Protein 7EZY (pdb70)

B-factor: mean 34.84, std 8.44, range [20.19, 65.8]

Solvent-accessible surface area: 12349 Å² total; per-residue (Å²): 44,52,31,26,34,0,22,0,5,18,30,9,3,11,3,77,35,54,20,0,0,127,82,13,2,144,54,60,65,53,39,0,97,105,23,6,32,44,181,35,122,15,52,109,92,6,1,78,56,0,114,88,22,14,77,79,6,125,101,52,28,88,95,39,71,107,38,38,138,165,60,73,56,78,10,87,6,20,2,20,100,39,26,86,61,18,60,88,93,61,57,144,133,62,16,23,32,19,24,4,41,1,1,5,1,0,4,6,43,24,76,58,58,4,64,6,33,98,164,55,18,78,110,82,47,49,32,27,32,0,22,0,6,20,32,8,2,12,4,78,32,54,20,0,0,134,81,12,3,143,49,56,66,164,41,0,100,58,20,5,32,43,168,37,121,18,50,107,95,6,0,78,61,0,109,90,24,12,72,99,2,121,98,47,22,84,75,36,71,86,37,31,78,164,59,70,143,62,12,90,4,17,2,18,101,35,29,86,58,16,60,88,78,65,64,48,125,61,18,20,38,19,23,7,38,1,1,6,2,0,3,3,41,26,87,54,51,4,66,6,23,96,150,68,8,83,92,100

Radius of gyration: 17.77 Å; Cα contacts (8 Å, |Δi|>4): 362; chains: 2; bounding box: 48×45×41 Å

CATH classification: 1.10.3100.10

Foldseek 3Di:
DALCVLVVLCVLLVHDLQRCCVPQNVHGSVVSVCSNVVVDPDDVSSVVVSVVLVVVLVVVLVVLVVVLVVPVAAFEAALAPDLVLVCVVVVDSDPSVNSSSNSSRVVCVVVPRHHYDNPDGDDD/DALCVLVVLCVLLVHDLQRCCVPQNVHHSVVNVCSNVVVDPDDPSSVVVSVVLVVVLVVVLVVLVVVLVVVVAAFEAAQAPDLVLVCVPPVDSDPSVNSSSNSSVVVCVVVVRHHYDNDDTDDD

Nearest PDB structures (foldseek):
  7ezy-assembly1_B  TM=1.005E+00  e=8.060E-20  Oceanimonas smirnovii
  7vjo-assembly1_B  TM=9.471E-01  e=8.352E-11  Pectobacterium phage ZF40
  1s4k-assembly1_B  TM=9.245E-01  e=2.914E-07  Salmonella enterica subsp. enterica serovar Typhimurium str. LT2
  2ox6-assembly2_C  TM=8.260E-01  e=8.117E-04  Shewanella oneidensis MR-1
  5jub-assembly1_B  TM=7.743E-01  e=3.751E+00  Streptococcus thermophilus LMD-9

InterPro domains:
  IPR010982 Lambda repressor-like, DNA-binding domain superfamily [SSF47413] (1-111)
  IPR015060 Aca2/YdiL-like [PF08965] (1-112)
  IPR027910 YdiL domain superfamily [G3DSA:1.10.3100.10] (1-117)

Secondary structure (DSSP, 8-state):
--HHHHHHHHHHTT--HHHHHHHTSSS-HHHHHHHHHTSSPPPHHHHHHHHHHHHHHHHHHHHHHHHHHHHSSPEEEE--SSHHHHHHHHSS--HHHHHHHHHHHHHHHHTTSEEEESS-PPP-/--HHHHHHHHHHTT--HHHHHHHTSSS-HHHHHHHHHTSSPPPHHHHHHHHHHHHHHHHHHHHHHHHHHHHSSPEEEE--SSHHHHHHHHS---HHHHHHHHHHHHHHHHTTSEEEESSSPPP-

Sequence (248 aa):
MTHYELQALRKLLMLEVSEAAREIGDVSPRSWQYWESGRSPVPDDVANQIRNLTDMRYQLLELRTEQIEKAGKPIQLNFYRTLDDYEAVTGKRDVVSWRLTQAVAATLFAEGDVTLVEQGGLTLMTHYELQALRKLLMLEVSEAAREIGDVSPRSWQYWESGRSPVPDDVANQIRNLTDMRYQLLELRTEQIEKAGKPIQLNFYRTLDDYEAVTGKRDVVSWRLTQAVAATLFAEGDVTLVEQGGLTL

Structure (mmCIF, N/CA/C/O backbone):
data_7EZY
#
_entry.id   7EZY
#
_cell.length_a   64.130
_cell.length_b   64.130
_cell.length_c   135.520
_cell.angle_alpha   90.000
_cell.angle_beta   90.000
_cell.angle_gamma   90.000
#
_symmetry.space_group_name_H-M   'P 41 21 2'
#
loop_
_entity.id
_entity.type
_entity.pdbx_description
1 polymer 'anti-CRISPR-associated Aca2'
2 water water
#
loop_
_atom_site.group_PDB
_atom_site.id
_atom_site.type_symbol
_atom_site.label_atom_id
_atom_site.label_alt_id
_atom_site.label_comp_id
_atom_site.label_asym_id
_atom_site.label_entity_id
_atom_site.label_seq_id
_atom_site.pdbx_PDB_ins_code
_atom_site.Cartn_x
_atom_site.Cartn_y
_atom_site.Cartn_z
_atom_site.occupancy
_atom_site.B_iso_or_equiv
_atom_site.auth_seq_id
_atom_site.auth_comp_id
_atom_site.auth_asym_id
_atom_site.auth_atom_id
_atom_site.pdbx_PDB_model_num
ATOM 1 N N . MET A 1 1 ? -10.89788 -1.60758 -4.49398 1.000 31.72753 1 MET A N 1
ATOM 2 C CA . MET A 1 1 ? -11.29864 -0.23168 -4.24668 1.000 34.39885 1 MET A CA 1
ATOM 3 C C . MET A 1 1 ? -12.45570 0.07943 -5.20144 1.000 32.09625 1 MET A C 1
ATOM 4 O O . MET A 1 1 ? -12.40395 -0.31442 -6.36820 1.000 31.60615 1 MET A O 1
ATOM 9 N N . THR A 1 2 ? -13.49344 0.74919 -4.69067 1.000 33.55440 2 THR A N 1
ATOM 10 C CA . THR A 1 2 ? -14.68780 1.04426 -5.47504 1.000 32.66799 2 THR A CA 1
ATOM 11 C C . THR A 1 2 ? -14.46151 2.24393 -6.39240 1.000 32.55312 2 THR A C 1
ATOM 12 O O . THR A 1 2 ? -13.46730 2.96377 -6.29129 1.000 30.89821 2 THR A O 1
ATOM 16 N N . HIS A 1 3 ? -15.43231 2.46895 -7.28583 1.000 29.19292 3 HIS A N 1
ATOM 17 C CA . HIS A 1 3 ? -15.30983 3.56787 -8.23586 1.000 29.36154 3 HIS A CA 1
ATOM 18 C C . HIS A 1 3 ? -15.33318 4.93317 -7.54211 1.000 23.59162 3 HIS A C 1
ATOM 19 O O . HIS A 1 3 ? -14.56155 5.82784 -7.90913 1.000 26.76093 3 HIS A O 1
ATOM 26 N N . TYR A 1 4 ? -16.16248 5.10342 -6.51338 1.000 24.37673 4 TYR A N 1
ATOM 27 C CA . TYR A 1 4 ? -16.23175 6.39333 -5.83364 1.000 26.24552 4 TYR A CA 1
ATOM 28 C C . TYR A 1 4 ? -15.07943 6.58969 -4.84002 1.000 27.60708 4 TYR A C 1
ATOM 29 O O . TYR A 1 4 ? -14.64607 7.72796 -4.63793 1.000 24.93937 4 TYR A O 1
ATOM 38 N N . GLU A 1 5 ? -14.54881 5.51627 -4.24349 1.000 25.78916 5 GLU A N 1
ATOM 39 C CA . GLU A 1 5 ? -13.29199 5.62785 -3.48109 1.000 30.59937 5 GLU A CA 1
ATOM 40 C C . GLU A 1 5 ? -12.14912 6.10892 -4.37418 1.000 28.14528 5 GLU A C 1
ATOM 41 O O . GLU A 1 5 ? -11.38131 7.03062 -4.01358 1.000 26.50036 5 GLU A O 1
ATOM 47 N N . LEU A 1 6 ? -12.01170 5.47453 -5.54351 1.000 26.90352 6 LEU A N 1
ATOM 48 C CA . LEU A 1 6 ? -10.99439 5.89310 -6.49862 1.000 26.93250 6 LEU A CA 1
ATOM 49 C C . LEU A 1 6 ? -11.17716 7.35800 -6.88465 1.000 26.77588 6 LEU A C 1
ATOM 50 O O . LEU A 1 6 ? -10.22162 8.13420 -6.83433 1.000 25.98725 6 LEU A O 1
ATOM 55 N N . GLN A 1 7 ? -12.40201 7.75602 -7.26677 1.000 24.25473 7 GLN A N 1
ATOM 56 C CA . GLN A 1 7 ? -12.62984 9.14729 -7.67770 1.000 23.16723 7 GLN A CA 1
ATOM 57 C C . GLN A 1 7 ? -12.36993 10.12951 -6.54648 1.000 24.33522 7 GLN A C 1
ATOM 58 O O . GLN A 1 7 ? -11.77665 11.19508 -6.76814 1.000 23.37689 7 GLN A O 1
ATOM 64 N N . ALA A 1 8 ? -12.85146 9.82161 -5.33846 1.000 21.42740 8 ALA A N 1
ATOM 65 C CA . ALA A 1 8 ? -12.67176 10.73749 -4.22677 1.000 24.30935 8 ALA A CA 1
ATOM 66 C C . ALA A 1 8 ? -11.19179 11.00658 -3.99609 1.000 23.31060 8 ALA A C 1
ATOM 67 O O . ALA A 1 8 ? -10.77392 12.16944 -3.85811 1.000 23.09464 8 ALA A O 1
ATOM 69 N N . LEU A 1 9 ? -10.37089 9.95052 -4.00724 1.000 22.76915 9 LEU A N 1
ATOM 70 C CA . LEU A 1 9 ? -8.93314 10.16500 -3.78511 1.000 22.27584 9 LEU A CA 1
ATOM 71 C C . LEU A 1 9 ? -8.27170 10.86791 -4.97462 1.000 24.91907 9 LEU A C 1
ATOM 72 O O . LEU A 1 9 ? -7.41342 11.74995 -4.78986 1.000 24.12300 9 LEU A O 1
ATOM 77 N N . ARG A 1 10 ? -8.63522 10.47313 -6.19856 1.000 22.83981 10 ARG A N 1
ATOM 78 C CA . ARG A 1 10 ? -8.06745 11.09990 -7.38238 1.000 22.53180 10 ARG A CA 1
ATOM 79 C C . ARG A 1 10 ? -8.35204 12.59635 -7.38052 1.000 24.57976 10 ARG A C 1
ATOM 80 O O . ARG A 1 10 ? -7.46752 13.39179 -7.68912 1.000 21.57916 10 ARG A O 1
ATOM 88 N N . LYS A 1 11 ? -9.58678 12.99911 -7.03487 1.000 21.88047 11 LYS A N 1
ATOM 89 C CA . LYS A 1 11 ? -9.91595 14.42273 -6.97798 1.000 24.91170 11 LYS A CA 1
ATOM 90 C C . LYS A 1 11 ? -9.17443 15.10867 -5.83353 1.000 26.05276 11 LYS A C 1
ATOM 91 O O . LYS A 1 11 ? -8.70327 16.24314 -5.99316 1.000 20.97189 11 LYS A O 1
ATOM 97 N N . LEU A 1 12 ? -9.07764 14.44079 -4.66966 1.000 24.12813 12 LEU A N 1
ATOM 98 C CA . LEU A 1 12 ? -8.39743 15.03037 -3.51223 1.000 26.16833 12 LEU A CA 1
ATOM 99 C C . LEU A 1 12 ? -6.93822 15.33763 -3.81167 1.000 25.61071 12 LEU A C 1
ATOM 100 O O . LEU A 1 12 ? -6.42192 16.41330 -3.46198 1.000 26.12093 12 LEU A O 1
ATOM 105 N N . LEU A 1 13 ? -6.23203 14.36119 -4.36520 1.000 25.81324 13 LEU A N 1
ATOM 106 C CA . LEU A 1 13 ? -4.96622 14.63955 -5.00894 1.000 27.31153 13 LEU A CA 1
ATOM 107 C C . LEU A 1 13 ? -5.37626 15.51196 -6.17463 1.000 33.25624 13 LEU A C 1
ATOM 108 O O . LEU A 1 13 ? -6.45285 15.33089 -6.72092 1.000 43.41853 13 LEU A O 1
ATOM 113 N N . MET A 1 14 ? -4.64096 16.51216 -6.55946 1.000 32.65705 14 MET A N 1
ATOM 114 C CA . MET A 1 14 ? -5.42608 17.34424 -7.48998 1.000 27.55236 14 MET A CA 1
ATOM 115 C C . MET A 1 14 ? -5.15215 16.94041 -8.94342 1.000 25.02019 14 MET A C 1
ATOM 116 O O . MET A 1 14 ? -4.75128 17.71330 -9.82279 1.000 23.42578 14 MET A O 1
ATOM 121 N N . LEU A 1 15 ? -5.43271 15.67280 -9.19613 1.000 22.73395 15 LEU A N 1
ATOM 122 C CA . LEU A 1 15 ? -5.17380 15.07839 -10.49308 1.000 25.84794 15 LEU A CA 1
ATOM 123 C C . LEU A 1 15 ? -6.33814 15.31083 -11.45600 1.000 24.51528 15 LEU A C 1
ATOM 124 O O . LEU A 1 15 ? -7.50608 15.08997 -11.10817 1.000 23.81592 15 LEU A O 1
ATOM 129 N N . GLU A 1 16 ? -6.00904 15.68582 -12.68332 1.000 24.24861 16 GLU A N 1
ATOM 130 C CA . GLU A 1 16 ? -6.99976 15.61832 -13.74252 1.000 26.19707 16 GLU A CA 1
ATOM 131 C C . GLU A 1 16 ? -7.18395 14.15806 -14.18611 1.000 27.66730 16 GLU A C 1
ATOM 132 O O . GLU A 1 16 ? -6.30285 13.31661 -14.01397 1.000 24.98405 16 GLU A O 1
ATOM 138 N N . VAL A 1 17 ? -8.35410 13.85703 -14.75272 1.000 23.82670 17 VAL A N 1
ATOM 139 C CA . VAL A 1 17 ? -8.59256 12.49720 -15.23871 1.000 29.04698 17 VAL A CA 1
ATOM 140 C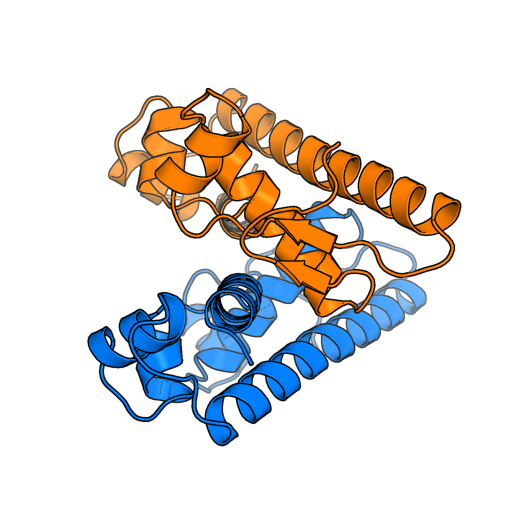 C . VAL A 1 17 ? -7.51701 12.09328 -16.24310 1.000 27.13105 17 VAL A C 1
ATOM 141 O O . VAL A 1 17 ? -6.99501 10.97750 -16.18822 1.000 27.13647 17 VAL A O 1
ATOM 145 N N . SER A 1 18 ? -7.14663 12.99608 -17.15764 1.000 27.03435 18 SER A N 1
ATOM 146 C CA . SER A 1 18 ? -6.14711 12.64729 -18.17554 1.000 27.93348 18 SER A CA 1
ATOM 147 C C . SER A 1 18 ? -4.77562 12.38511 -17.55176 1.000 31.15861 18 SER A C 1
ATOM 148 O O . SER A 1 18 ? -4.04268 11.48007 -17.97760 1.000 31.88275 18 SER A O 1
ATOM 151 N N . GLU A 1 19 ? -4.43087 13.14172 -16.51901 1.000 29.12985 19 GLU A N 1
ATOM 152 C CA . GLU A 1 19 ? -3.15113 12.94630 -15.84640 1.000 28.35391 19 GLU A CA 1
ATOM 153 C C . GLU A 1 19 ? -3.12662 11.62798 -15.09601 1.000 27.61294 19 GLU A C 1
ATOM 154 O O . GLU A 1 19 ? -2.14866 10.88736 -15.17924 1.000 27.78132 19 GLU A O 1
ATOM 160 N N . ALA A 1 20 ? -4.17887 11.32831 -14.33016 1.000 23.89637 20 ALA A N 1
ATOM 161 C CA . ALA A 1 20 ? -4.23308 10.03664 -13.64288 1.000 27.47749 20 ALA A CA 1
ATOM 162 C C . ALA A 1 20 ? -4.23855 8.87910 -14.63936 1.000 30.74872 20 ALA A C 1
ATOM 163 O O . ALA A 1 20 ? -3.56484 7.86164 -14.43168 1.000 32.53885 20 ALA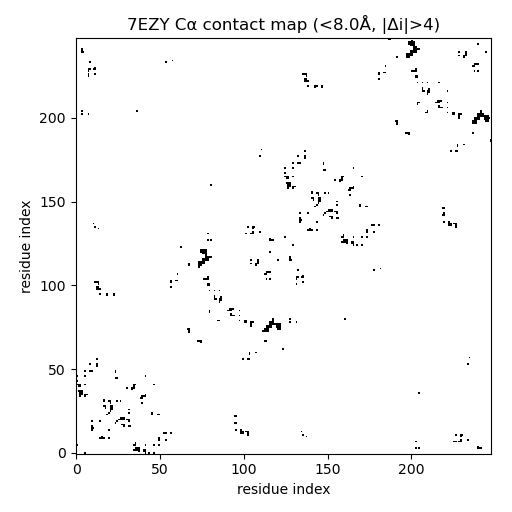 A O 1
ATOM 165 N N . ALA A 1 21 ? -5.01515 9.01410 -15.72012 1.000 27.50649 21 ALA A N 1
ATOM 166 C CA . ALA A 1 21 ? -5.09978 7.96176 -16.72647 1.000 31.36491 21 ALA A CA 1
ATOM 167 C C . ALA A 1 21 ? -3.73439 7.67468 -17.32251 1.000 33.73557 21 ALA A C 1
ATOM 168 O O . ALA A 1 21 ? -3.38053 6.51419 -17.56177 1.000 35.54403 21 ALA A O 1
ATOM 170 N N . ARG A 1 22 ? -2.95381 8.71366 -17.57681 1.000 32.82255 22 ARG A N 1
ATOM 171 C CA . ARG A 1 22 ? -1.66258 8.45329 -18.19505 1.000 34.54536 22 ARG A CA 1
ATOM 172 C C . ARG A 1 22 ? -0.59005 8.05315 -17.18778 1.000 37.75703 22 ARG A C 1
ATOM 173 O O . ARG A 1 22 ? 0.15549 7.09298 -17.42933 1.000 38.00222 22 ARG A O 1
ATOM 181 N N . GLU A 1 23 ? -0.48978 8.74764 -16.05190 1.000 31.81909 23 GLU A N 1
ATOM 182 C CA . GLU A 1 23 ? 0.65156 8.52479 -15.16649 1.000 33.78861 23 GLU A CA 1
ATOM 183 C C . GLU A 1 23 ? 0.44335 7.37487 -14.19746 1.000 35.74891 23 GLU A C 1
ATOM 184 O O . GLU A 1 23 ? 1.42295 6.77461 -13.73715 1.000 34.76986 23 GLU A O 1
ATOM 190 N N . ILE A 1 24 ? -0.79308 7.07808 -13.83135 1.000 32.32825 24 ILE A N 1
ATOM 191 C CA . ILE A 1 24 ? -1.03788 6.04893 -12.82962 1.000 35.24742 24 ILE A CA 1
ATOM 192 C C . ILE A 1 24 ? -1.54137 4.79879 -13.52647 1.000 34.70038 24 ILE A C 1
ATOM 193 O O . ILE A 1 24 ? -0.95749 3.72204 -13.38883 1.000 35.90741 24 ILE A O 1
ATOM 198 N N . GLY A 1 25 ? -2.64404 4.92503 -14.25716 1.000 35.80272 25 GLY A N 1
ATOM 199 C CA . GLY A 1 25 ? -3.05867 3.84900 -15.12231 1.000 37.22255 25 GLY A CA 1
ATOM 200 C C . GLY A 1 25 ? -2.26015 3.90170 -16.39707 1.000 40.79961 25 GLY A C 1
ATOM 201 O O . GLY A 1 25 ? -1.63725 4.90144 -16.74691 1.000 42.72741 25 GLY A O 1
ATOM 202 N N . ASP A 1 26 ? -2.20156 2.82198 -17.12939 1.000 42.15444 26 ASP A N 1
ATOM 203 C CA . ASP A 1 26 ? -1.45374 3.10907 -18.34314 1.000 44.07202 26 ASP A CA 1
ATOM 204 C C . ASP A 1 26 ? -2.46794 3.12164 -19.47896 1.000 41.88914 26 ASP A C 1
ATOM 205 O O . ASP A 1 26 ? -2.31847 2.38702 -20.45884 1.000 43.94110 26 ASP A O 1
ATOM 210 N N . VAL A 1 27 ? -3.52675 3.93787 -19.33913 1.000 38.25246 27 VAL A N 1
ATOM 211 C CA . VAL A 1 27 ? -4.73938 3.78428 -20.13787 1.000 37.72574 27 VAL A CA 1
ATOM 212 C C . VAL A 1 27 ? -5.26282 5.13403 -20.60857 1.000 37.30704 27 VAL A C 1
ATOM 213 O O . VAL A 1 27 ? -4.81635 6.20061 -20.17376 1.000 36.47781 27 VAL A O 1
ATOM 217 N N . SER A 1 28 ? -6.25607 5.06389 -21.49728 1.000 33.03892 28 SER A N 1
ATOM 218 C CA . SER A 1 28 ? -6.88164 6.25325 -22.02239 1.000 35.82265 28 SER A CA 1
ATOM 219 C C . SER A 1 28 ? -7.74740 6.91100 -20.94730 1.000 30.83570 28 SER A C 1
ATOM 220 O O . SER A 1 28 ? -8.09941 6.28228 -19.94779 1.000 34.62408 28 SER A O 1
ATOM 223 N N . PRO A 1 29 ? -8.06006 8.19145 -21.11070 1.000 30.38294 29 PRO A N 1
ATOM 224 C CA . PRO A 1 29 ? -9.04502 8.81744 -20.21482 1.000 32.55728 29 PRO A CA 1
ATOM 225 C C . PRO A 1 29 ? -10.36162 8.05248 -20.13727 1.000 33.34587 29 PRO A C 1
ATOM 226 O O . PRO A 1 29 ? -10.92522 7.93506 -19.04823 1.000 28.36166 29 PRO A O 1
ATOM 230 N N . ARG A 1 30 ? -10.84621 7.48979 -21.25375 1.000 33.33310 30 ARG A N 1
ATOM 231 C CA . ARG A 1 30 ? -12.13666 6.80384 -21.22564 1.000 33.17640 30 ARG A CA 1
ATOM 232 C C . ARG A 1 30 ? -12.10589 5.62003 -20.27108 1.000 31.08540 30 ARG A C 1
ATOM 233 O O . ARG A 1 30 ? -13.08113 5.36426 -19.54914 1.000 32.09381 30 ARG A O 1
ATOM 235 N N . SER A 1 31 ? -10.98013 4.89954 -20.22529 1.000 30.69666 31 SER A N 1
ATOM 236 C CA . SER A 1 31 ? -10.86990 3.77850 -19.29774 1.000 30.31333 31 SER A CA 1
ATOM 237 C C . SER A 1 31 ? -10.85414 4.25632 -17.85034 1.000 30.12463 31 SER A C 1
ATOM 238 O O . SER A 1 31 ? -11.50184 3.65507 -16.98391 1.000 30.92426 31 SER A O 1
ATOM 241 N N . TRP A 1 32 ? -10.12119 5.33148 -17.56388 1.000 28.69933 32 TRP A N 1
ATOM 242 C CA . TRP A 1 32 ? -10.10773 5.84803 -16.19725 1.000 28.05594 32 TRP A CA 1
ATOM 243 C C . TRP A 1 32 ? -11.49593 6.32336 -15.77825 1.000 26.70760 32 TRP A C 1
ATOM 244 O O . TRP A 1 32 ? -11.92452 6.10780 -14.62944 1.000 28.35500 32 TRP A O 1
ATOM 255 N N . GLN A 1 33 ? -12.22182 6.94748 -16.71518 1.000 26.77103 33 GLN A N 1
ATOM 256 C CA . GLN A 1 33 ? -13.61221 7.32467 -16.47545 1.000 26.66231 33 GLN A CA 1
ATOM 257 C C . GLN A 1 33 ? -14.46172 6.10691 -16.13404 1.000 27.69245 33 GLN A C 1
ATOM 258 O O . GLN A 1 33 ? -15.33069 6.16680 -15.25099 1.000 28.53728 33 GLN A O 1
ATOM 264 N N . TYR A 1 34 ? -14.24093 4.99093 -16.83370 1.000 28.35971 34 TYR A N 1
ATOM 265 C CA . TYR A 1 34 ? -15.00742 3.78781 -16.50818 1.000 29.51422 34 TYR A CA 1
ATOM 266 C C . TYR A 1 34 ? -14.67635 3.29363 -15.10674 1.000 30.16809 34 TYR A C 1
ATOM 267 O O . TYR A 1 34 ? -15.57102 2.86706 -14.36688 1.000 28.31861 34 TYR A O 1
ATOM 276 N N . TRP A 1 35 ? -13.38682 3.30806 -14.74047 1.000 28.92075 35 TRP A N 1
ATOM 277 C CA . TRP A 1 35 ? -13.00796 2.95360 -13.36754 1.000 29.04147 35 TRP A CA 1
ATOM 278 C C . TRP A 1 35 ? -13.68538 3.87048 -12.35056 1.000 28.47555 35 TRP A C 1
ATOM 279 O O . TRP A 1 35 ? -14.05246 3.42288 -11.25526 1.000 27.98856 35 TRP A O 1
ATOM 290 N N . GLU A 1 36 ? -13.86707 5.15865 -12.69219 1.000 26.04656 36 GLU A N 1
ATOM 291 C CA . GLU A 1 36 ? -14.46431 6.10347 -11.74376 1.000 25.95672 36 GLU A CA 1
ATOM 292 C C . GLU A 1 36 ? -15.99423 6.06400 -11.72898 1.000 28.42156 36 GLU A C 1
ATOM 293 O O . GLU A 1 36 ? -16.60731 6.56903 -10.78139 1.000 26.72460 36 GLU A O 1
ATOM 299 N N . SER A 1 37 ? -16.62741 5.47396 -12.74122 1.000 28.26906 37 SER A N 1
ATOM 300 C CA . SER A 1 37 ? -18.08079 5.36575 -12.73952 1.000 29.13651 37 SER A CA 1
ATOM 301 C C . SER A 1 37 ? -18.58572 3.97226 -12.37550 1.000 31.29685 37 SER A C 1
ATOM 302 O O . SER A 1 37 ? -19.79166 3.80676 -12.16921 1.000 31.12411 37 SER A O 1
ATOM 305 N N . GLY A 1 38 ? -17.70991 2.97988 -12.25312 1.000 29.34793 38 GLY A N 1
ATOM 306 C CA . GLY A 1 38 ? -18.15072 1.64151 -11.90069 1.000 31.87993 38 GLY A CA 1
ATOM 307 C C . GLY A 1 38 ? -18.41552 0.73671 -13.08325 1.000 34.25920 38 GLY A C 1
ATOM 308 O O . GLY A 1 38 ? -18.81903 -0.41533 -12.88729 1.000 31.31816 38 GLY A O 1
ATOM 309 N N . ARG A 1 39 ? -18.18264 1.22052 -14.30285 1.000 34.46169 39 ARG A N 1
ATOM 310 C CA . ARG A 1 39 ? -18.42182 0.43309 -15.50879 1.000 38.00656 39 ARG A CA 1
ATOM 311 C C . ARG A 1 39 ? -17.40013 -0.68779 -15.68511 1.000 41.03236 39 ARG A C 1
ATOM 312 O O . ARG A 1 39 ? -17.72487 -1.72509 -16.27917 1.000 40.67787 39 ARG A O 1
ATOM 320 N N . SER A 1 40 ? -16.16934 -0.49467 -15.21150 1.000 38.91189 40 SER A N 1
ATOM 321 C CA . SER A 1 40 ? -15.14047 -1.52240 -15.13176 1.000 36.56938 40 SER A CA 1
ATOM 322 C C . SER A 1 40 ? -14.51325 -1.50578 -13.74707 1.000 38.01995 40 SER A C 1
ATOM 323 O O . SER A 1 40 ? -14.34298 -0.43258 -13.15563 1.000 36.44663 40 SER A O 1
ATOM 326 N N . PRO A 1 41 ? -14.13179 -2.67366 -13.22429 1.000 37.81943 41 PRO A N 1
ATOM 327 C CA . PRO A 1 41 ? -13.49284 -2.71267 -11.90325 1.000 35.99702 41 PRO A CA 1
ATOM 328 C C . PRO A 1 41 ? -12.15382 -1.98490 -11.89961 1.000 36.66117 41 PRO A C 1
ATOM 329 O O . PRO A 1 41 ? -11.42214 -1.96367 -12.89544 1.000 35.94306 41 PRO A O 1
ATOM 333 N N . VAL A 1 42 ? -11.83791 -1.39314 -10.75406 1.000 33.00503 42 VAL A N 1
ATOM 334 C CA . VAL A 1 42 ? -10.56659 -0.70325 -10.53176 1.000 32.70188 42 VAL A CA 1
ATOM 335 C C . VAL A 1 42 ? -9.45872 -1.73543 -10.35724 1.000 35.83158 42 VAL A C 1
ATOM 336 O O . VAL A 1 42 ? -9.50226 -2.51370 -9.39578 1.000 37.82984 42 VAL A O 1
ATOM 340 N N . PRO A 1 43 ? -8.45109 -1.76925 -11.22210 1.000 34.78223 43 PRO A N 1
ATOM 341 C CA . PRO A 1 43 ? -7.35418 -2.73542 -11.03553 1.000 37.58145 43 PRO A CA 1
ATOM 342 C C . PRO A 1 43 ? -6.62121 -2.49477 -9.72456 1.000 40.02891 43 PRO A C 1
ATOM 343 O O . PRO A 1 43 ? -6.42174 -1.35207 -9.30456 1.000 34.38944 43 PRO A O 1
ATOM 347 N N . ASP A 1 44 ? -6.18081 -3.58973 -9.09508 1.000 41.10500 44 ASP A N 1
ATOM 348 C CA . ASP A 1 44 ? -5.57882 -3.48945 -7.76634 1.000 43.77719 44 ASP A CA 1
ATOM 349 C C . ASP A 1 44 ? -4.25856 -2.72618 -7.77336 1.000 38.82904 44 ASP A C 1
ATOM 350 O O . ASP A 1 44 ? -3.92960 -2.07546 -6.77822 1.000 37.05371 44 ASP A O 1
ATOM 355 N N . ASP A 1 45 ? -3.48720 -2.79812 -8.86481 1.000 41.95081 45 ASP A N 1
ATOM 356 C CA . ASP A 1 45 ? -2.26096 -2.00399 -8.95849 1.000 38.82102 45 ASP A CA 1
ATOM 357 C C . ASP A 1 45 ? -2.57997 -0.51534 -8.91606 1.000 39.82254 45 ASP A C 1
ATOM 358 O O . ASP A 1 45 ? -1.85932 0.26888 -8.28222 1.000 36.95124 45 ASP A O 1
ATOM 363 N N . VAL A 1 46 ? -3.65292 -0.10711 -9.60358 1.000 34.15664 46 VAL A N 1
ATOM 364 C CA . VAL A 1 46 ? -4.05997 1.29469 -9.59386 1.000 33.74509 46 VAL A CA 1
ATOM 365 C C . VAL A 1 46 ? -4.50389 1.69702 -8.19613 1.000 33.00848 46 VAL A C 1
ATOM 366 O O . VAL A 1 46 ? -4.11807 2.75663 -7.68840 1.000 33.76230 46 VAL A O 1
ATOM 370 N N . ALA A 1 47 ? -5.33892 0.86690 -7.56250 1.000 31.73581 47 ALA A N 1
ATOM 371 C CA . ALA A 1 47 ? -5.76097 1.14856 -6.19037 1.000 32.33426 47 ALA A CA 1
ATOM 372 C C . ALA A 1 47 ? -4.55592 1.31100 -5.26989 1.000 35.60538 47 ALA A C 1
ATOM 373 O O . ALA A 1 47 ? -4.51529 2.22798 -4.43618 1.000 37.72812 47 ALA A O 1
ATOM 375 N N . ASN A 1 48 ? -3.54403 0.45981 -5.43803 1.000 36.33990 48 ASN A N 1
ATOM 376 C CA . ASN A 1 48 ? -2.33762 0.57350 -4.61753 1.000 39.34398 48 ASN A CA 1
ATOM 377 C C . ASN A 1 48 ? -1.59699 1.87668 -4.87329 1.000 35.16573 48 ASN A C 1
ATOM 378 O O . ASN A 1 48 ? -1.16298 2.53705 -3.92310 1.000 33.36725 48 ASN A O 1
ATOM 383 N N . GLN A 1 49 ? -1.41658 2.25114 -6.14776 1.000 35.98808 49 GLN A N 1
ATOM 384 C CA . GLN A 1 49 ? -0.72937 3.50863 -6.43070 1.000 33.37356 49 GLN A CA 1
ATOM 385 C C . GLN A 1 49 ? -1.48943 4.69696 -5.85156 1.000 31.32203 49 GLN A C 1
ATOM 386 O O . GLN A 1 49 ? -0.88402 5.63077 -5.31563 1.000 29.26294 49 GLN A O 1
ATOM 392 N N . ILE A 1 50 ? -2.82037 4.67036 -5.94011 1.000 31.65592 50 ILE A N 1
ATOM 393 C CA . ILE A 1 50 ? -3.63186 5.77293 -5.42349 1.000 29.39733 50 ILE A CA 1
ATOM 394 C C . ILE A 1 50 ? -3.49016 5.87099 -3.90312 1.000 32.83301 50 ILE A C 1
ATOM 395 O O . ILE A 1 50 ? -3.35071 6.96885 -3.34191 1.000 29.64868 50 ILE A O 1
ATOM 400 N N . ARG A 1 51 ? -3.52116 4.72847 -3.20891 1.000 31.43501 51 ARG A N 1
ATOM 401 C CA . ARG A 1 51 ? -3.33381 4.75791 -1.75897 1.000 33.44856 51 ARG A CA 1
ATOM 402 C C . ARG A 1 51 ? -1.93406 5.23474 -1.38448 1.000 32.53336 51 ARG A C 1
ATOM 403 O O . ARG A 1 51 ? -1.76979 5.97794 -0.41268 1.000 32.37308 51 ARG A O 1
ATOM 411 N N . ASN A 1 52 ? -0.91422 4.84907 -2.15357 1.000 37.37871 52 ASN A N 1
ATOM 412 C CA . ASN A 1 52 ? 0.43042 5.33405 -1.84402 1.000 35.93705 52 ASN A CA 1
ATOM 413 C C . ASN A 1 52 ? 0.54488 6.83864 -2.06085 1.000 36.43503 52 ASN A C 1
ATOM 414 O O . ASN A 1 52 ? 1.17105 7.53213 -1.25614 1.000 34.59938 52 ASN A O 1
ATOM 419 N N . LEU A 1 53 ? -0.08710 7.37123 -3.11472 1.000 33.26687 53 LEU A N 1
ATOM 420 C CA . LEU A 1 53 ? -0.10217 8.82129 -3.29397 1.000 32.25816 53 LEU A CA 1
ATOM 421 C C . LEU A 1 53 ? -0.84058 9.51734 -2.16425 1.000 28.18862 53 LEU A C 1
ATOM 422 O O . LEU A 1 53 ? -0.43005 10.59714 -1.71645 1.000 29.34101 53 LEU A O 1
ATOM 427 N N . THR A 1 54 ? -1.94416 8.91972 -1.69784 1.000 29.29812 54 THR A N 1
ATOM 428 C CA . THR A 1 54 ? -2.69342 9.47856 -0.57119 1.000 29.62328 54 THR A CA 1
ATOM 429 C C . THR A 1 54 ? -1.83426 9.50987 0.68571 1.000 32.15765 54 THR A C 1
ATOM 430 O O . THR A 1 54 ? -1.85533 10.49091 1.45156 1.000 32.55461 54 THR A O 1
ATOM 434 N N . ASP A 1 55 ? -1.07628 8.42917 0.91147 1.000 32.96741 55 ASP A N 1
ATOM 435 C CA . ASP A 1 55 ? -0.10958 8.38969 2.01079 1.000 34.40962 55 ASP A CA 1
ATOM 436 C C . ASP A 1 55 ? 0.94081 9.47867 1.86003 1.000 32.96141 55 ASP A C 1
ATOM 437 O O . ASP A 1 55 ? 1.37559 10.06193 2.86135 1.000 32.37875 55 ASP A O 1
ATOM 442 N N . MET A 1 56 ? 1.42444 9.71805 0.62957 1.000 31.18966 56 MET A N 1
ATOM 443 C CA . MET A 1 56 ? 2.42338 10.77332 0.48891 1.000 30.57893 56 MET A CA 1
ATOM 444 C C . MET A 1 56 ? 1.81662 12.13940 0.77464 1.000 32.05794 56 MET A C 1
ATOM 445 O O . MET A 1 56 ? 2.47452 13.00560 1.36210 1.000 31.22384 56 MET A O 1
ATOM 450 N N . ARG A 1 57 ? 0.56738 12.36028 0.37595 1.000 31.13792 57 ARG A N 1
ATOM 451 C CA . ARG A 1 57 ? -0.07208 13.62451 0.73979 1.000 29.12234 57 ARG A CA 1
ATOM 452 C C . ARG A 1 57 ? -0.05920 13.78728 2.25686 1.000 33.36358 57 ARG A C 1
ATOM 453 O O . ARG A 1 57 ? 0.27567 14.85987 2.78733 1.000 27.70455 57 ARG A O 1
ATOM 461 N N . TYR A 1 58 ? -0.40654 12.70609 2.96633 1.000 34.01531 58 TYR A N 1
ATOM 462 C CA . TYR A 1 58 ? -0.41592 12.74766 4.42329 1.000 34.46298 58 TYR A CA 1
ATOM 463 C C . TYR A 1 58 ? 0.98001 13.04315 4.97940 1.000 33.22666 58 TYR A C 1
ATOM 464 O O . TYR A 1 58 ? 1.14340 13.89244 5.87119 1.000 35.84375 58 TYR A O 1
ATOM 473 N N . GLN A 1 59 ? 2.00546 12.37698 4.43634 1.000 34.37505 59 GLN A N 1
ATOM 474 C CA . GLN A 1 59 ? 3.36952 12.56694 4.94330 1.000 35.40266 59 GLN A CA 1
ATOM 475 C C . GLN A 1 59 ? 3.86068 13.98395 4.70850 1.000 35.05482 59 GLN A C 1
ATOM 476 O O . GLN A 1 59 ? 4.50982 14.57670 5.58176 1.000 32.68595 59 GLN A O 1
ATOM 482 N N . LEU A 1 60 ? 3.59015 14.53023 3.51654 1.000 32.37990 60 LEU A N 1
ATOM 483 C CA . LEU A 1 60 ? 3.97038 15.90705 3.21545 1.000 31.88987 60 LEU A CA 1
ATOM 484 C C . LEU A 1 60 ? 3.25063 16.87137 4.13329 1.000 32.45086 60 LEU A C 1
ATOM 485 O O . LEU A 1 60 ? 3.82884 17.86992 4.57714 1.000 37.20412 60 LEU A O 1
ATOM 490 N N . LEU A 1 61 ? 1.96883 16.60792 4.41038 1.000 34.06761 61 LEU A N 1
ATOM 491 C CA . LEU A 1 61 ? 1.25983 17.44563 5.36616 1.000 30.52119 61 LEU A CA 1
ATOM 492 C C . LEU A 1 61 ? 1.95767 17.41715 6.72455 1.000 32.36208 61 LEU A C 1
ATOM 493 O O . LEU A 1 61 ? 2.14254 18.46328 7.35407 1.000 33.09725 61 LEU A O 1
ATOM 498 N N . GLU A 1 62 ? 2.38555 16.23443 7.16610 1.000 33.09606 62 GLU A N 1
ATOM 499 C CA . GLU A 1 62 ? 3.08175 16.11946 8.45320 1.000 37.20841 62 GLU A CA 1
ATOM 500 C C . GLU A 1 62 ? 4.40596 16.87310 8.45501 1.000 37.12648 62 GLU A C 1
ATOM 501 O O . GLU A 1 62 ? 4.75130 17.53382 9.44556 1.000 38.79087 62 GLU A O 1
ATOM 507 N N . LEU A 1 63 ? 5.18683 16.74252 7.38017 1.000 36.39796 63 LEU A N 1
ATOM 508 C CA . LEU A 1 63 ? 6.44793 17.47151 7.31609 1.000 35.17029 63 LEU A CA 1
ATOM 509 C C . LEU A 1 63 ? 6.20987 18.97170 7.34251 1.000 37.67724 63 LEU A C 1
ATOM 510 O O . LEU A 1 63 ? 6.92220 19.70603 8.04305 1.000 38.89301 63 LEU A O 1
ATOM 515 N N . ARG A 1 64 ? 5.21128 19.45896 6.59066 1.000 33.03983 64 ARG A N 1
ATOM 516 C CA . ARG A 1 64 ? 4.93739 20.89447 6.64474 1.000 34.09311 64 ARG A CA 1
ATOM 517 C C . ARG A 1 64 ? 4.48051 21.31478 8.03525 1.000 38.42302 64 ARG A C 1
ATOM 518 O O . ARG A 1 64 ? 4.78827 22.42861 8.47655 1.000 35.12947 64 ARG A O 1
ATOM 526 N N . THR A 1 65 ? 3.75309 20.43805 8.73644 1.000 33.48493 65 THR A N 1
ATOM 527 C CA . THR A 1 65 ? 3.32690 20.73408 10.10214 1.000 33.47679 65 THR A CA 1
ATOM 528 C C . THR A 1 65 ? 4.52738 20.85850 11.04399 1.000 37.85303 65 THR A C 1
ATOM 529 O O . THR A 1 65 ? 4.58878 21.77806 11.86759 1.000 38.31597 65 THR A O 1
ATOM 533 N N . GLU A 1 66 ? 5.51707 19.97110 10.88808 1.000 38.03151 66 GLU A N 1
ATOM 534 C CA . GLU A 1 66 ? 6.76724 20.08422 11.64328 1.000 41.84597 66 GLU A CA 1
ATOM 535 C C . GLU A 1 66 ? 7.51183 21.38325 11.33334 1.000 44.95830 66 GLU A C 1
ATOM 536 O O . GLU A 1 66 ? 8.04834 22.04894 12.24236 1.000 43.74581 66 GLU A O 1
ATOM 542 N N . GLN A 1 67 ? 7.57221 21.75161 10.05208 1.000 34.77079 67 GLN A N 1
ATOM 543 C CA . GLN A 1 67 ? 8.17199 23.03490 9.70014 1.000 39.57921 67 GLN A CA 1
ATOM 544 C C . GLN A 1 67 ? 7.42838 24.19696 10.35566 1.000 38.44979 67 GLN A C 1
ATOM 545 O O . GLN A 1 67 ? 8.05356 25.14022 10.85349 1.000 44.66331 67 GLN A O 1
ATOM 551 N N . ILE A 1 68 ? 6.09674 24.13708 10.39201 1.000 35.06110 68 ILE A N 1
ATOM 552 C CA . ILE A 1 68 ? 5.31646 25.20114 11.02708 1.000 38.49039 68 ILE A CA 1
ATOM 553 C C . ILE A 1 68 ? 5.65058 25.27967 12.50958 1.000 48.20339 68 ILE A C 1
ATOM 554 O O . ILE A 1 68 ? 5.68695 26.36621 13.10852 1.000 48.44121 68 ILE A O 1
ATOM 559 N N . GLU A 1 69 ? 5.86530 24.11850 13.12547 1.000 44.23118 69 GLU A N 1
ATOM 560 C CA . GLU A 1 69 ? 6.31968 24.06946 14.51044 1.000 47.54511 69 GLU A CA 1
ATOM 561 C C . GLU A 1 69 ? 7.63110 24.83061 14.69219 1.000 52.11970 69 GLU A C 1
ATOM 562 O O . GLU A 1 69 ? 7.73420 25.73025 15.53702 1.000 57.44400 69 GLU A O 1
ATOM 568 N N . LYS A 1 70 ? 8.62852 24.51913 13.86400 1.000 51.55758 70 LYS A N 1
ATOM 569 C CA . LYS A 1 70 ? 9.93684 25.16449 14.00582 1.000 54.50910 70 LYS A CA 1
ATOM 570 C C . LYS A 1 70 ? 9.88700 26.67124 13.72828 1.000 57.04699 70 LYS A C 1
ATOM 571 O O . LYS A 1 70 ? 10.56290 27.45228 14.40587 1.000 63.34687 70 LYS A O 1
ATOM 577 N N . ALA A 1 71 ? 9.07738 27.10618 12.76345 1.000 54.98458 71 ALA A N 1
ATOM 578 C CA . ALA A 1 71 ? 9.12833 28.50427 12.34096 1.000 58.73537 71 ALA A CA 1
ATOM 579 C C . ALA A 1 71 ? 8.55945 29.46808 13.37601 1.000 62.23114 71 ALA A C 1
ATOM 580 O O . ALA A 1 71 ? 9.02191 30.61173 13.46779 1.000 62.59969 71 ALA A O 1
ATOM 582 N N . GLY A 1 72 ? 7.56263 29.04987 14.14845 1.000 59.43434 72 GLY A N 1
ATOM 583 C CA . GLY A 1 72 ? 6.91097 29.96504 15.06018 1.000 59.99223 72 GLY A CA 1
ATOM 584 C C . GLY A 1 72 ? 5.92985 30.92236 14.41753 1.000 64.37055 72 GLY A C 1
ATOM 585 O O . GLY A 1 72 ? 5.32852 31.74135 15.12325 1.000 65.12106 72 GLY A O 1
ATOM 586 N N . LYS A 1 73 ? 5.74154 30.84367 13.11189 1.000 64.75949 73 LYS A N 1
ATOM 587 C CA . LYS A 1 73 ? 4.74038 31.60114 12.37924 1.000 63.94643 73 LYS A CA 1
ATOM 588 C C . LYS A 1 73 ? 4.25923 30.68767 11.26385 1.000 58.16413 73 LYS A C 1
ATOM 589 O O . LYS A 1 73 ? 4.88442 29.65472 10.99642 1.000 55.73265 73 LYS A O 1
ATOM 591 N N . PRO A 1 74 ? 3.12454 31.00246 10.63654 1.000 57.01579 74 PRO A N 1
ATOM 592 C CA . PRO A 1 74 ? 2.78836 30.31012 9.38944 1.000 49.15622 74 PRO A CA 1
ATOM 593 C C . PRO A 1 74 ? 3.94550 30.43479 8.40695 1.000 44.26937 74 PRO A C 1
ATOM 594 O O . PRO A 1 74 ? 4.51528 31.51075 8.22423 1.000 49.70094 74 PRO A O 1
ATOM 598 N N . ILE A 1 75 ? 4.27158 29.32920 7.74814 1.000 37.42878 75 ILE A N 1
ATOM 599 C CA . ILE A 1 75 ? 5.31577 29.32747 6.73206 1.000 39.29639 75 ILE A CA 1
ATOM 600 C C . ILE A 1 75 ? 4.66435 29.69751 5.40758 1.000 34.52055 75 ILE A C 1
ATOM 601 O O . ILE A 1 75 ? 3.42990 29.78509 5.32098 1.000 32.22721 75 ILE A O 1
ATOM 606 N N . GLN A 1 76 ? 5.48821 29.99314 4.40067 1.000 32.17447 76 GLN A N 1
ATOM 607 C CA . GLN A 1 76 ? 5.02635 30.24297 3.03807 1.000 34.91188 76 GLN A CA 1
ATOM 608 C C . GLN A 1 76 ? 5.24581 29.00219 2.18353 1.000 33.14775 76 GLN A C 1
ATOM 609 O O . GLN A 1 76 ? 6.29615 28.35958 2.26584 1.000 33.26265 76 GLN A O 1
ATOM 615 N N . LEU A 1 77 ? 4.24636 28.66111 1.36720 1.000 32.04411 77 LEU A N 1
ATOM 616 C CA . LEU A 1 77 ? 4.37701 27.58294 0.39545 1.000 28.72424 77 LEU A CA 1
ATOM 617 C C . LEU A 1 77 ? 4.13618 28.12613 -1.01193 1.000 26.15170 77 LEU A C 1
ATOM 618 O O . LEU A 1 77 ? 3.24417 28.95874 -1.23032 1.000 27.37231 77 LEU A O 1
ATOM 623 N N . ASN A 1 78 ? 4.92017 27.63742 -1.96267 1.000 25.86172 78 ASN A N 1
ATOM 624 C CA . ASN A 1 78 ? 4.68838 27.97348 -3.35964 1.000 26.93506 78 ASN A CA 1
ATOM 625 C C . ASN A 1 78 ? 3.43665 27.25508 -3.85711 1.000 25.33511 78 ASN A C 1
ATOM 626 O O . ASN A 1 78 ? 3.28502 26.04245 -3.66975 1.000 27.69371 78 ASN A O 1
ATOM 631 N N . PHE A 1 79 ? 2.55854 27.98636 -4.49218 1.000 27.40725 79 PHE A N 1
ATOM 632 C CA . PHE A 1 79 ? 1.44027 27.38710 -5.20500 1.000 26.19953 79 PHE A CA 1
ATOM 633 C C . PHE A 1 79 ? 1.76036 27.55075 -6.67896 1.000 25.35808 79 PHE A C 1
ATOM 634 O O . PHE A 1 79 ? 1.70759 28.66554 -7.20552 1.000 27.44051 79 PHE A O 1
ATOM 642 N N . TYR A 1 80 ? 2.13784 26.44697 -7.32474 1.000 27.00274 80 TYR A N 1
ATOM 643 C CA . TYR A 1 80 ? 2.57045 26.48555 -8.71693 1.000 28.39879 80 TYR A CA 1
ATOM 644 C C . TYR A 1 80 ? 1.35145 26.45773 -9.62411 1.000 26.08449 80 TYR A C 1
ATOM 645 O O . TYR A 1 80 ? 0.67485 25.43172 -9.72863 1.000 25.82869 80 TYR A O 1
ATOM 654 N N . ARG A 1 81 ? 1.10488 27.55933 -10.32847 1.000 25.32689 81 ARG A N 1
ATOM 655 C CA . ARG A 1 81 ? -0.04627 27.58968 -11.22436 1.000 27.35336 81 ARG A CA 1
ATOM 656 C C . ARG A 1 81 ? 0.11151 26.60120 -12.37486 1.000 29.04508 81 ARG A C 1
ATOM 657 O O . ARG A 1 81 ? -0.87799 25.99616 -12.81725 1.000 23.92446 81 ARG A O 1
ATOM 665 N N . THR A 1 82 ? 1.33064 26.44662 -12.89732 1.000 28.15056 82 THR A N 1
ATOM 666 C CA . THR A 1 82 ? 1.57707 25.58929 -14.05633 1.000 30.53398 82 THR A CA 1
ATOM 667 C C . THR A 1 82 ? 2.73625 24.63575 -13.80654 1.000 28.15142 82 THR A C 1
ATOM 668 O O . THR A 1 82 ? 3.58910 24.86129 -12.94313 1.000 26.45627 82 THR A O 1
ATOM 672 N N . LEU A 1 83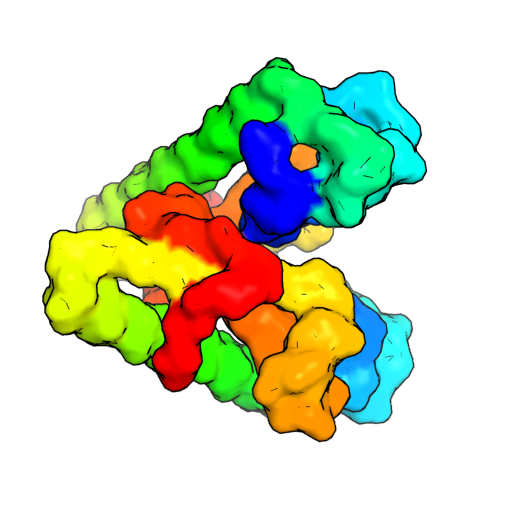 ? 2.78637 23.58152 -14.63024 1.000 27.51329 83 LEU A N 1
ATOM 673 C CA . LEU A 1 83 ? 3.91531 22.65142 -14.58772 1.000 28.19212 83 LEU A CA 1
ATOM 674 C C . LEU A 1 83 ? 5.24258 23.35284 -14.89159 1.000 29.13556 83 LEU A C 1
ATOM 675 O O . LEU A 1 83 ? 6.28879 22.96760 -14.34306 1.000 28.27503 83 LEU A O 1
ATOM 680 N N . ASP A 1 84 ? 5.22724 24.39640 -15.72751 1.000 29.65513 84 ASP A N 1
ATOM 681 C CA . ASP A 1 84 ? 6.45398 25.17440 -15.93912 1.000 30.88895 84 ASP A CA 1
ATOM 682 C C . ASP A 1 84 ? 6.92668 25.82719 -14.64172 1.000 31.12378 84 ASP A C 1
ATOM 683 O O . ASP A 1 84 ? 8.13070 25.84412 -14.34827 1.000 30.30469 84 ASP A O 1
ATOM 688 N N . ASP A 1 85 ? 5.99736 26.40837 -13.87135 1.000 30.07440 85 ASP A N 1
ATOM 689 C CA . ASP A 1 85 ? 6.38404 27.04045 -12.61469 1.000 32.04046 85 ASP A CA 1
ATOM 690 C C . ASP A 1 85 ? 7.02593 26.03274 -11.67445 1.000 29.92891 85 ASP A C 1
ATOM 691 O O . ASP A 1 85 ? 8.03386 26.33487 -11.02831 1.000 30.36181 85 ASP A O 1
ATOM 696 N N . TYR A 1 86 ? 6.42861 24.84658 -11.55636 1.000 29.95868 86 TYR A N 1
ATOM 697 C CA . TYR A 1 86 ? 7.01625 23.76695 -10.76763 1.000 25.43997 86 TYR A CA 1
ATOM 698 C C . TYR A 1 86 ? 8.40683 23.40909 -11.28571 1.000 30.34160 86 TYR A C 1
ATOM 699 O O . TYR A 1 86 ? 9.35938 23.26664 -10.50564 1.000 30.08022 86 TYR A O 1
ATOM 708 N N . GLU A 1 87 ? 8.53125 23.25477 -12.61319 1.000 28.90359 87 GLU A N 1
ATOM 709 C CA . GLU A 1 87 ? 9.79209 22.85400 -13.23749 1.000 28.75134 87 GLU A CA 1
ATOM 710 C C . GLU A 1 87 ? 10.88552 23.86317 -12.95335 1.000 29.97539 87 GLU A C 1
ATOM 711 O O . GLU A 1 87 ? 12.04935 23.49548 -12.78035 1.000 34.18443 87 GLU A O 1
ATOM 717 N N . ALA A 1 88 ? 10.52415 25.14195 -12.92222 1.000 29.95282 88 ALA A N 1
ATOM 718 C CA . ALA A 1 88 ? 11.49367 26.19075 -12.62809 1.000 34.00654 88 ALA A CA 1
ATOM 719 C C . ALA A 1 88 ? 12.18247 25.94271 -11.29373 1.000 36.58912 88 ALA A C 1
ATOM 720 O O . ALA A 1 88 ? 13.39336 26.13356 -11.17072 1.000 38.99654 88 ALA A O 1
ATOM 722 N N . VAL A 1 89 ? 11.43748 25.46058 -10.29587 1.000 33.76536 89 VAL A N 1
ATOM 723 C CA . VAL A 1 89 ? 12.03418 25.17796 -8.99241 1.000 35.96736 89 VAL A CA 1
ATOM 724 C C . VAL A 1 89 ? 12.73570 23.82026 -8.97315 1.000 35.33413 89 VAL A C 1
ATOM 725 O O . VAL A 1 89 ? 13.82396 23.68776 -8.40133 1.000 35.57438 89 VAL A O 1
ATOM 729 N N . THR A 1 90 ? 12.11290 22.77618 -9.52712 1.000 33.99129 90 THR A N 1
ATOM 730 C CA . THR A 1 90 ? 12.63747 21.42298 -9.35034 1.000 31.88360 90 THR A CA 1
ATOM 731 C C . THR A 1 90 ? 13.47830 20.91653 -10.51219 1.000 37.43905 90 THR A C 1
ATOM 732 O O . THR A 1 90 ? 14.17064 19.90704 -10.35242 1.000 37.17492 90 THR A O 1
ATOM 736 N N . GLY A 1 91 ? 13.34798 21.50539 -11.69577 1.000 36.96367 91 GLY A N 1
ATOM 737 C CA . GLY A 1 91 ? 14.01225 20.98941 -12.87755 1.000 34.24743 91 GLY A CA 1
ATOM 738 C C . GLY A 1 91 ? 13.36289 19.78462 -13.52661 1.000 37.61979 91 GLY A C 1
ATOM 739 O O . GLY A 1 91 ? 13.90215 19.27672 -14.51845 1.000 37.26225 91 GLY A O 1
ATOM 740 N N . LYS A 1 92 ? 12.20781 19.32831 -13.03165 1.000 33.82491 92 LYS A N 1
ATOM 741 C CA . LYS A 1 92 ? 11.58388 18.09817 -13.51069 1.000 35.68711 92 LYS A CA 1
ATOM 742 C C . LYS A 1 92 ? 10.12006 18.39748 -13.80655 1.000 32.37485 92 LYS A C 1
ATOM 743 O O . LYS A 1 92 ? 9.50863 19.21165 -13.11431 1.000 31.19324 92 LYS A O 1
ATOM 749 N N . ARG A 1 93 ? 9.57093 17.78804 -14.85533 1.000 35.39380 93 ARG A N 1
ATOM 750 C CA . ARG A 1 93 ? 8.14702 17.93712 -15.18135 1.000 32.18200 93 ARG A CA 1
ATOM 751 C C . ARG A 1 93 ? 7.35100 16.75168 -14.64241 1.000 30.66233 93 ARG A C 1
ATOM 752 O O . ARG A 1 93 ? 6.74430 15.97364 -15.38168 1.000 33.77150 93 ARG A O 1
ATOM 760 N N . ASP A 1 94 ? 7.35859 16.62993 -13.31950 1.000 30.89297 94 ASP A N 1
ATOM 761 C CA . ASP A 1 94 ? 6.71126 15.51430 -12.63321 1.000 31.76522 94 ASP A CA 1
ATOM 762 C C . ASP A 1 94 ? 5.27712 15.93007 -12.30147 1.000 30.82613 94 ASP A C 1
ATOM 763 O O . ASP A 1 94 ? 5.02599 16.67247 -11.33959 1.000 26.23577 94 ASP A O 1
ATOM 768 N N . VAL A 1 95 ? 4.33790 15.44737 -13.11963 1.000 30.29836 95 VAL A N 1
ATOM 769 C CA . VAL A 1 95 ? 2.94723 15.88655 -13.03725 1.000 28.36099 95 VAL A CA 1
ATOM 770 C C . VAL A 1 95 ? 2.34033 15.53925 -11.68451 1.000 26.55740 95 VAL A C 1
ATOM 771 O O . VAL A 1 95 ? 1.70195 16.38042 -11.03074 1.000 24.77581 95 VAL A O 1
ATOM 775 N N . VAL A 1 96 ? 2.50383 14.28491 -11.26236 1.000 27.77548 96 VAL A N 1
ATOM 776 C CA . VAL A 1 96 ? 1.85560 13.81709 -10.04109 1.000 29.99447 96 VAL A CA 1
ATOM 777 C C . VAL A 1 96 ? 2.39435 14.55487 -8.82247 1.000 28.64646 96 VAL A C 1
ATOM 778 O O . VAL A 1 96 ? 1.62548 14.95995 -7.93566 1.000 25.85718 96 VAL A O 1
ATOM 782 N N . SER A 1 97 ? 3.72405 14.73339 -8.74235 1.000 29.68803 97 SER A N 1
ATOM 783 C CA . SER A 1 97 ? 4.28836 15.47152 -7.61484 1.000 26.76313 97 SER A CA 1
ATOM 784 C C . SER A 1 97 ? 3.84550 16.92611 -7.62461 1.000 26.42209 97 SER A C 1
ATOM 785 O O . SER A 1 97 ? 3.59444 17.51584 -6.56129 1.000 23.79087 97 SER A O 1
ATOM 788 N N . TRP A 1 98 ? 3.72996 17.51735 -8.81827 1.000 24.30896 98 TRP A N 1
ATOM 789 C CA . TRP A 1 98 ? 3.24049 18.89347 -8.92835 1.000 25.91632 98 TRP A CA 1
ATOM 790 C C . TRP A 1 98 ? 1.83581 19.01179 -8.33111 1.000 24.46927 98 TRP A C 1
ATOM 791 O O . TRP A 1 98 ? 1.58407 19.83467 -7.44284 1.000 22.62961 98 TRP A O 1
ATOM 802 N N . ARG A 1 99 ? 0.91517 18.16037 -8.78250 1.000 24.84754 99 ARG A N 1
ATOM 803 C CA . ARG A 1 99 ? -0.43661 18.20682 -8.23005 1.000 24.04554 99 ARG A CA 1
ATOM 804 C C . ARG A 1 99 ? -0.41850 17.97410 -6.71691 1.000 23.74490 99 ARG A C 1
ATOM 805 O O . ARG A 1 99 ? -1.20092 18.58382 -5.98138 1.000 24.04053 99 ARG A O 1
ATOM 813 N N . LEU A 1 100 ? 0.46745 17.09505 -6.23984 1.000 23.35325 100 LEU A N 1
ATOM 814 C CA . LEU A 1 100 ? 0.57456 16.86855 -4.80402 1.000 25.26685 100 LEU A CA 1
ATOM 815 C C . LEU A 1 100 ? 0.94488 18.14973 -4.07832 1.000 25.50820 100 LEU A C 1
ATOM 816 O O . LEU A 1 100 ? 0.40736 18.42908 -2.99711 1.000 23.49325 100 LEU A O 1
ATOM 821 N N . THR A 1 101 ? 1.89167 18.92426 -4.63081 1.000 23.17839 101 THR A N 1
ATOM 822 C CA . THR A 1 101 ? 2.24637 20.17027 -3.95311 1.000 21.62008 101 THR A CA 1
ATOM 823 C C . THR A 1 101 ? 1.04798 21.09687 -3.90636 1.000 23.78415 101 THR A C 1
ATOM 824 O O . THR A 1 101 ? 0.80236 21.76906 -2.89254 1.000 24.99279 101 THR A O 1
ATOM 828 N N . GLN A 1 102 ? 0.25398 21.10303 -4.98022 1.000 23.26627 102 GLN A N 1
ATOM 829 C CA . GLN A 1 102 ? -0.95550 21.93263 -4.97838 1.000 25.10280 102 GLN A CA 1
ATOM 830 C C . GLN A 1 102 ? -1.93768 21.48381 -3.90302 1.000 23.09960 102 GLN A C 1
ATOM 831 O O . GLN A 1 102 ? -2.51500 22.31224 -3.19670 1.000 21.75049 102 GLN A O 1
ATOM 837 N N . ALA A 1 103 ? -2.15636 20.17309 -3.78379 1.000 22.94134 103 ALA A N 1
ATOM 838 C CA . ALA A 1 103 ? -3.12804 19.66641 -2.81264 1.000 24.12605 103 ALA A CA 1
ATOM 839 C C . ALA A 1 103 ? -2.70439 19.99267 -1.37532 1.000 25.14405 103 ALA A C 1
ATOM 840 O O . ALA A 1 103 ? -3.51033 20.47386 -0.55904 1.000 27.28966 103 ALA A O 1
ATOM 842 N N . VAL A 1 104 ? -1.42640 19.76257 -1.06737 1.000 22.17241 104 VAL A N 1
ATOM 843 C CA . VAL A 1 104 ? -0.91343 20.04663 0.27671 1.000 24.16333 104 VAL A CA 1
ATOM 844 C C . VAL A 1 104 ? -1.02824 21.53566 0.58720 1.000 26.65734 104 VAL A C 1
ATOM 845 O O . VAL A 1 104 ? -1.59909 21.94430 1.61497 1.000 24.47773 104 VAL A O 1
ATOM 849 N N . ALA A 1 105 ? -0.53194 22.37445 -0.32102 1.000 25.89080 105 ALA A N 1
ATOM 850 C CA . ALA A 1 105 ? -0.52104 23.80541 -0.05081 1.000 20.18634 105 ALA A CA 1
ATOM 851 C C . ALA A 1 105 ? -1.92895 24.36544 0.05900 1.000 25.83538 105 ALA A C 1
ATOM 852 O O . ALA A 1 105 ? -2.20883 25.18287 0.94189 1.000 24.88032 105 ALA A O 1
ATOM 854 N N . ALA A 1 106 ? -2.83561 23.93550 -0.82064 1.000 25.41248 106 ALA A N 1
ATOM 855 C CA . ALA A 1 106 ? -4.19931 24.43521 -0.76111 1.000 22.10897 106 ALA A CA 1
ATOM 856 C C . ALA A 1 106 ? -4.85500 24.06537 0.55771 1.000 24.61583 106 ALA A C 1
ATOM 857 O O . ALA A 1 106 ? -5.53627 24.90665 1.17355 1.000 24.12422 106 ALA A O 1
ATOM 859 N N . THR A 1 107 ? -4.66570 22.80773 1.00290 1.000 25.59212 107 THR A N 1
ATOM 860 C CA . THR A 1 107 ? -5.26798 22.36755 2.26098 1.000 26.21612 107 THR A CA 1
ATOM 861 C C . THR A 1 107 ? -4.75451 23.18934 3.43086 1.000 29.39404 107 THR A C 1
ATOM 862 O O . THR A 1 107 ? -5.54015 23.65647 4.26312 1.000 29.90217 107 THR A O 1
ATOM 866 N N . LEU A 1 108 ? -3.42844 23.37006 3.50943 1.000 28.16982 108 LEU A N 1
ATOM 867 C CA . LEU A 1 108 ? -2.84064 24.11635 4.62117 1.000 29.16636 108 LEU A CA 1
ATOM 868 C C . LEU A 1 108 ? -3.25308 25.57288 4.59922 1.000 27.16022 108 LEU A C 1
ATOM 869 O O . LEU A 1 108 ? -3.48028 26.17300 5.65986 1.000 28.40049 108 LEU A O 1
ATOM 874 N N . PHE A 1 109 ? -3.33654 26.16428 3.40434 1.000 26.57007 109 PHE A N 1
ATOM 875 C CA . PHE A 1 109 ? -3.77796 27.54628 3.29177 1.000 27.00204 109 PHE A CA 1
ATOM 876 C C . PHE A 1 109 ? -5.23087 27.70979 3.74391 1.000 31.65067 109 PHE A C 1
ATOM 877 O O . PHE A 1 109 ? -5.55695 28.64562 4.49629 1.000 30.12770 109 PHE A O 1
ATOM 885 N N . ALA A 1 110 ? -6.12444 26.79827 3.32623 1.000 28.97782 110 ALA A N 1
ATOM 886 C CA . ALA A 1 110 ? -7.52151 26.93354 3.75339 1.000 27.04606 110 ALA A CA 1
ATOM 887 C C . ALA A 1 110 ? -7.64613 26.82183 5.26820 1.000 30.05981 110 ALA A C 1
ATOM 888 O O . ALA A 1 110 ? -8.42437 27.55657 5.89627 1.000 32.83589 110 ALA A O 1
ATOM 890 N N . GLU A 1 111 ? -6.86257 25.93488 5.87237 1.000 30.83625 111 GLU A N 1
ATOM 891 C CA . GLU A 1 111 ? -6.92501 25.70014 7.31337 1.000 35.15847 111 GLU A CA 1
ATOM 892 C C . GLU A 1 111 ? -6.15049 26.73090 8.12943 1.000 34.48943 111 GLU A C 1
ATOM 893 O O . GLU A 1 111 ? -6.03643 26.56815 9.35049 1.000 36.99370 111 GLU A O 1
ATOM 899 N N . GLY A 1 112 ? -5.59047 27.75625 7.49079 1.000 31.85135 112 GLY A N 1
ATOM 900 C CA . GLY A 1 112 ? -4.96628 28.86927 8.18266 1.000 32.77406 112 GLY A CA 1
ATOM 901 C C . GLY A 1 112 ? -3.53778 28.65289 8.64385 1.000 34.71014 112 GLY A C 1
ATOM 902 O O . GLY A 1 112 ? -2.99492 29.52307 9.33450 1.000 35.02375 112 GLY A O 1
ATOM 903 N N . ASP A 1 113 ? -2.92431 27.51659 8.31660 1.000 29.90797 113 ASP A N 1
ATOM 904 C CA . ASP A 1 113 ? -1.59816 27.15983 8.81026 1.000 31.29043 113 ASP A CA 1
ATOM 905 C C . ASP A 1 113 ? -0.45614 27.72806 7.97983 1.000 35.25281 113 ASP A C 1
ATOM 906 O O . ASP A 1 113 ? 0.69700 27.63963 8.41150 1.000 34.01256 113 ASP A O 1
ATOM 911 N N . VAL A 1 114 ? -0.74000 28.26892 6.79840 1.000 30.48455 114 VAL A N 1
ATOM 912 C CA . VAL A 1 114 ? 0.28308 28.54706 5.80357 1.000 32.16136 114 VAL A CA 1
ATOM 913 C C . VAL A 1 114 ? -0.19411 29.73857 4.99380 1.000 31.95999 114 VAL A C 1
ATOM 914 O O . VAL A 1 114 ? -1.39399 29.93041 4.83129 1.000 31.28554 114 VAL A O 1
ATOM 918 N N . THR A 1 115 ? 0.74139 30.55937 4.50020 1.000 29.94643 115 THR A N 1
ATOM 919 C CA . THR A 1 115 ? 0.42020 31.51569 3.44389 1.000 30.45710 115 THR A CA 1
ATOM 920 C C . THR A 1 115 ? 0.98970 31.03570 2.10954 1.000 32.16272 115 THR A C 1
ATOM 921 O O . THR A 1 115 ? 1.90382 30.20972 2.06372 1.000 33.01817 115 THR A O 1
ATOM 925 N N . LEU A 1 116 ? 0.39825 31.51239 1.01397 1.000 29.67346 116 LEU A N 1
ATOM 926 C CA . LEU A 1 116 ? 0.77413 31.07380 -0.32422 1.000 28.48813 116 LEU A CA 1
ATOM 927 C C . LEU A 1 116 ? 1.53703 32.17410 -1.04923 1.000 28.05799 116 LEU A C 1
ATOM 928 O O . LEU A 1 116 ? 1.23088 33.36209 -0.88726 1.000 30.95558 116 LEU A O 1
ATOM 933 N N . VAL A 1 117 ? 2.51469 31.76844 -1.85658 1.000 26.12158 117 VAL A N 1
ATOM 934 C CA . VAL A 1 117 ? 3.24188 32.68297 -2.72645 1.000 29.44385 117 VAL A CA 1
ATOM 935 C C . VAL A 1 117 ? 3.48449 31.95219 -4.03850 1.000 32.57917 117 VAL A C 1
ATOM 936 O O . VAL A 1 117 ? 3.42054 30.71744 -4.10744 1.000 27.39484 117 VAL A O 1
ATOM 940 N N . GLU A 1 118 ? 3.82880 32.72504 -5.07809 1.000 29.96041 118 GLU A N 1
ATOM 941 C CA . GLU A 1 118 ? 4.34194 32.11498 -6.30531 1.000 33.82740 118 GLU A CA 1
ATOM 942 C C . GLU A 1 118 ? 5.82798 31.78580 -6.25135 1.000 36.27988 118 GLU A C 1
ATOM 943 O O . GLU A 1 118 ? 6.26250 30.89041 -6.98656 1.000 31.23869 118 GLU A O 1
ATOM 949 N N . GLN A 1 119 ? 6.61545 32.46314 -5.40226 1.000 36.07906 119 GLN A N 1
ATOM 950 C CA . GLN A 1 119 ? 8.07014 32.26755 -5.41487 1.000 37.26708 119 GLN A CA 1
ATOM 951 C C . GLN A 1 119 ? 8.78826 32.28483 -4.06694 1.000 37.80193 119 GLN A C 1
ATOM 952 O O . GLN A 1 119 ? 9.90430 31.76142 -3.99069 1.000 46.48146 119 GLN A O 1
ATOM 958 N N . GLY A 1 120 ? 8.26571 32.84671 -3.01334 1.000 37.42469 120 GLY A N 1
ATOM 959 C CA . GLY A 1 120 ? 9.14864 32.69701 -1.85495 1.000 43.88850 120 GLY A CA 1
ATOM 960 C C . GLY A 1 120 ? 9.10400 31.40940 -1.03166 1.000 43.21903 120 GLY A C 1
ATOM 961 O O . GLY A 1 120 ? 9.74521 31.35898 0.02644 1.000 39.15665 120 GLY A O 1
ATOM 962 N N . GLY A 1 121 ? 8.43482 30.34675 -1.48934 1.000 36.73790 121 GLY A N 1
ATOM 963 C CA . GLY A 1 121 ? 8.03940 29.27527 -0.57583 1.000 36.00230 121 GLY A CA 1
ATOM 964 C C . GLY A 1 121 ? 9.15686 28.41482 -0.00230 1.000 38.25022 121 GLY A C 1
ATOM 965 O O . GLY A 1 121 ? 10.19733 28.16644 -0.61501 1.000 39.20758 121 GLY A O 1
ATOM 966 N N . LEU A 1 122 ? 8.85790 27.87050 1.17787 1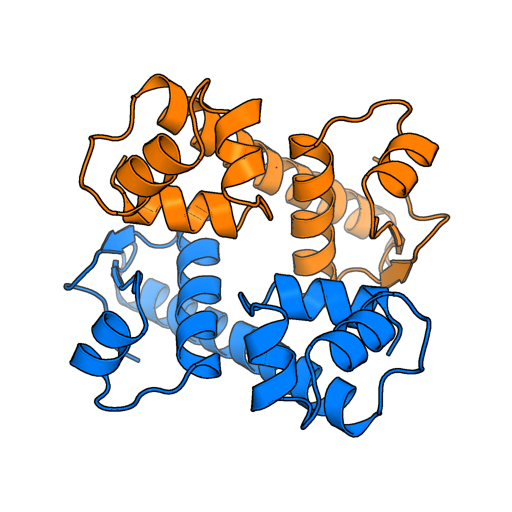.000 40.55112 122 LEU A N 1
ATOM 967 C CA . LEU A 1 122 ? 9.76835 27.02186 1.93187 1.000 36.12266 122 LEU A CA 1
ATOM 968 C C . LEU A 1 122 ? 9.96077 25.66463 1.27248 1.000 43.95418 122 LEU A C 1
ATOM 969 O O . LEU A 1 122 ? 8.99214 24.99745 0.89232 1.000 41.51375 122 LEU A O 1
ATOM 974 N N . THR A 1 123 ? 11.21563 25.23585 1.18548 1.000 45.97739 123 THR A N 1
ATOM 975 C CA . THR A 1 123 ? 11.59890 23.97843 0.56955 1.000 47.76750 123 THR A CA 1
ATOM 976 C C . THR A 1 123 ? 11.49514 22.82553 1.56672 1.000 46.86454 123 THR A C 1
ATOM 977 O O . THR A 1 123 ? 11.48799 23.02306 2.78580 1.000 47.85397 123 THR A O 1
ATOM 981 N N . LEU A 1 124 ? 11.39943 21.61299 1.01985 1.000 48.73943 124 LEU A N 1
ATOM 982 C CA . LEU A 1 124 ? 11.31112 20.36294 1.78707 1.000 49.29600 124 LEU A CA 1
ATOM 983 C C . LEU A 1 124 ? 9.99536 20.27297 2.56648 1.000 54.59491 124 LEU A C 1
ATOM 984 O O . LEU A 1 124 ? 9.43439 19.18606 2.76256 1.000 49.97012 124 LEU A O 1
ATOM 986 N N . MET B 1 1 ? -7.62543 39.33521 -2.61135 1.000 35.11005 1 MET B N 1
ATOM 987 C CA . MET B 1 1 ? -7.20039 37.94739 -2.78228 1.000 35.18534 1 MET B CA 1
ATOM 988 C C . MET B 1 1 ? -6.30693 37.81677 -4.01038 1.000 31.07882 1 MET B C 1
ATOM 989 O O . MET B 1 1 ? -6.61519 38.39829 -5.01716 1.000 30.14769 1 MET B O 1
ATOM 994 N N . THR B 1 2 ? -5.19521 37.08741 -3.92892 1.000 33.18756 2 THR B N 1
ATOM 995 C CA . THR B 1 2 ? -4.37764 36.93148 -5.12793 1.000 34.86175 2 THR B CA 1
ATOM 996 C C . THR B 1 2 ? -4.96707 35.85985 -6.05269 1.000 36.00519 2 THR B C 1
ATOM 997 O O . THR B 1 2 ? -5.84267 35.07377 -5.66409 1.000 28.09615 2 THR B O 1
ATOM 1001 N N . HIS B 1 3 ? -4.44630 35.81871 -7.28969 1.000 31.01730 3 HIS B N 1
ATOM 1002 C CA . HIS B 1 3 ? -4.96811 34.88706 -8.28450 1.000 31.03234 3 HIS B CA 1
ATOM 1003 C C . HIS B 1 3 ? -4.71806 33.43027 -7.88812 1.000 27.80978 3 HIS B C 1
ATOM 1004 O O . HIS B 1 3 ? -5.58913 32.56527 -8.08752 1.000 28.26528 3 HIS B O 1
ATOM 1011 N N . TYR B 1 4 ? -3.56049 33.14233 -7.27981 1.000 26.77151 4 TYR B N 1
ATOM 1012 C CA . TYR B 1 4 ? -3.25288 31.77245 -6.88366 1.000 26.71325 4 TYR B CA 1
ATOM 1013 C C . TYR B 1 4 ? -3.93151 31.37004 -5.57174 1.000 29.11304 4 TYR B C 1
ATOM 1014 O O . TYR B 1 4 ? -4.25444 30.18386 -5.39274 1.000 28.58873 4 TYR B O 1
ATOM 1023 N N . GLU B 1 5 ? -4.18848 32.32420 -4.65813 1.000 29.75681 5 GLU B N 1
ATOM 1024 C CA . GLU B 1 5 ? -5.06916 32.04524 -3.51919 1.000 28.93755 5 GLU B CA 1
ATOM 1025 C C . GLU B 1 5 ? -6.46012 31.62506 -3.99941 1.000 30.04253 5 GLU B C 1
ATOM 1026 O O . GLU B 1 5 ? -7.02594 30.61065 -3.54553 1.000 28.04512 5 GLU B O 1
ATOM 1032 N N . LEU B 1 6 ? -7.02488 32.40173 -4.93128 1.000 26.81715 6 LEU B N 1
ATOM 1033 C CA . LEU B 1 6 ? -8.32778 32.07305 -5.49582 1.000 25.99224 6 LEU B CA 1
ATOM 1034 C C . LEU B 1 6 ? -8.31832 30.68586 -6.12805 1.000 28.22236 6 LEU B C 1
ATOM 1035 O O . LEU B 1 6 ? -9.21740 29.86907 -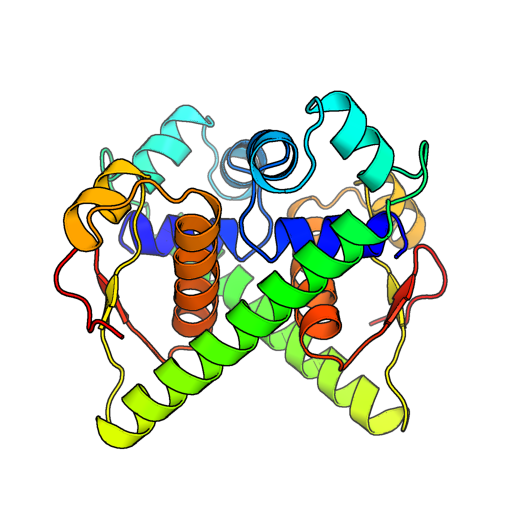5.87990 1.000 26.16368 6 LEU B O 1
ATOM 1040 N N . GLN B 1 7 ? -7.30858 30.40355 -6.95690 1.000 24.82516 7 GLN B N 1
ATOM 1041 C CA . GLN B 1 7 ? -7.25145 29.09973 -7.61582 1.000 24.66146 7 GLN B CA 1
ATOM 1042 C C . GLN B 1 7 ? -7.10635 27.95735 -6.60933 1.000 27.36134 7 GLN B C 1
ATOM 1043 O O . GLN B 1 7 ? 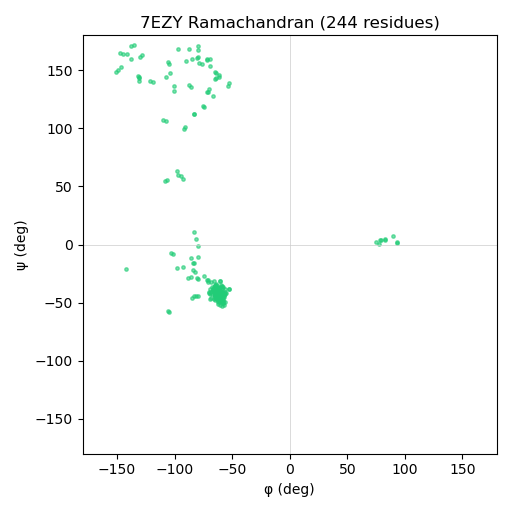-7.75284 26.90732 -6.75071 1.000 25.28710 7 GLN B O 1
ATOM 1049 N N . ALA B 1 8 ? -6.22738 28.11741 -5.61831 1.000 23.97724 8 ALA B N 1
ATOM 1050 C CA . ALA B 1 8 ? -6.01186 27.06238 -4.63167 1.000 22.61790 8 ALA B CA 1
ATOM 1051 C C . ALA B 1 8 ? -7.31173 26.71640 -3.90707 1.000 25.56493 8 ALA B C 1
ATOM 1052 O O . ALA B 1 8 ? -7.65621 25.53395 -3.74350 1.000 23.85319 8 ALA B O 1
ATOM 1054 N N . LEU B 1 9 ? -8.05411 27.73633 -3.47509 1.000 23.97613 9 LEU B N 1
ATOM 1055 C CA . LEU B 1 9 ? -9.31407 27.47271 -2.77029 1.000 26.29688 9 LEU B CA 1
ATOM 1056 C C . LEU B 1 9 ? -10.35933 26.89885 -3.71413 1.000 27.85030 9 LEU B C 1
ATOM 1057 O O . LEU B 1 9 ? -11.08534 25.95887 -3.35283 1.000 26.62875 9 LEU B O 1
ATOM 1062 N N . ARG B 1 10 ? -10.45008 27.45046 -4.92823 1.000 24.76565 10 ARG B N 1
ATOM 1063 C CA . ARG B 1 10 ? -11.40958 26.94103 -5.89370 1.000 26.16040 10 ARG B CA 1
ATOM 1064 C C . ARG B 1 10 ? -11.18212 25.46202 -6.14874 1.000 27.07320 10 ARG B C 1
ATOM 1065 O O . ARG B 1 10 ? -12.14150 24.68623 -6.19407 1.000 25.18945 10 ARG B O 1
ATOM 1073 N N . LYS B 1 11 ? -9.91660 25.05580 -6.30568 1.000 20.74777 11 LYS B N 1
ATOM 1074 C CA . LYS B 1 11 ? -9.59612 23.65188 -6.53809 1.000 24.60660 11 LYS B CA 1
ATOM 1075 C C . LYS B 1 11 ? -9.84720 22.80831 -5.29381 1.000 26.22971 11 LYS B C 1
ATOM 1076 O O . LYS B 1 11 ? -10.32447 21.67475 -5.39806 1.000 23.86590 11 LYS B O 1
ATOM 1082 N N . LEU B 1 12 ? -9.49811 23.32581 -4.11664 1.000 23.71134 12 LEU B N 1
ATOM 1083 C CA . LEU B 1 12 ? -9.71049 22.58393 -2.87392 1.000 27.48751 12 LEU B CA 1
ATOM 1084 C C . LEU B 1 12 ? -11.19166 22.31350 -2.66426 1.000 27.35051 12 LEU B C 1
ATOM 1085 O O . LEU B 1 12 ? -11.59141 21.19897 -2.28367 1.000 27.22082 12 LEU B O 1
ATOM 1090 N N . LEU B 1 13 ? -12.01915 23.34546 -2.86699 1.000 24.89115 13 LEU B N 1
ATOM 1091 C CA . LEU B 1 13 ? -13.43021 23.11401 -3.08465 1.000 25.83245 13 LEU B CA 1
ATOM 1092 C C . LEU B 1 13 ? -13.46302 22.33209 -4.37886 1.000 32.38912 13 LEU B C 1
ATOM 1093 O O . LEU B 1 13 ? -12.62158 22.52369 -5.24104 1.000 42.11385 13 LEU B O 1
ATOM 1098 N N . MET B 1 14 ? -14.33377 21.38716 -4.54577 1.000 35.87960 14 MET B N 1
ATOM 1099 C CA . MET B 1 14 ? -13.91570 20.67650 -5.76787 1.000 27.64219 14 MET B CA 1
ATOM 1100 C C . MET B 1 14 ? -14.63126 21.26004 -6.98651 1.000 26.21611 14 MET B C 1
ATOM 1101 O O . MET B 1 14 ? -15.31296 20.56417 -7.73932 1.000 26.23124 14 MET B O 1
ATOM 1106 N N . LEU B 1 15 ? -14.48195 22.57432 -7.18959 1.000 25.17564 15 LEU B N 1
ATOM 1107 C CA . LEU B 1 15 ? -15.21667 23.28487 -8.23183 1.000 25.24504 15 LEU B CA 1
ATOM 1108 C C . LEU B 1 15 ? -14.47371 23.24185 -9.55732 1.000 27.62885 15 LEU B C 1
ATOM 1109 O O . LEU B 1 15 ? -13.25525 23.38923 -9.58898 1.000 23.91012 15 LEU B O 1
ATOM 1114 N N . GLU B 1 16 ? -15.20703 23.01146 -10.64802 1.000 28.25988 16 GLU B N 1
ATOM 1115 C CA . GLU B 1 16 ? -14.65080 23.27146 -11.97056 1.000 26.30515 16 GLU B CA 1
ATOM 1116 C C . GLU B 1 16 ? -14.71467 24.77259 -12.23475 1.000 27.27476 16 GLU B C 1
ATOM 1117 O O . GLU B 1 16 ? -15.52807 25.48766 -11.64543 1.000 26.70523 16 GLU B O 1
ATOM 1123 N N . VAL B 1 17 ? -13.83847 25.24871 -13.12343 1.000 27.99410 17 VAL B N 1
ATOM 1124 C CA . VAL B 1 17 ? -13.83046 26.67269 -13.47958 1.000 27.23037 17 VAL B CA 1
ATOM 1125 C C . VAL B 1 17 ? -15.19407 27.11519 -14.01651 1.000 27.09387 17 VAL B C 1
ATOM 1126 O O . VAL B 1 17 ? -15.67572 28.20035 -13.68500 1.000 27.30637 17 VAL B O 1
ATOM 1130 N N . SER B 1 18 ? -15.82389 26.31087 -14.87684 1.000 30.19477 18 SER B N 1
ATOM 1131 C CA . SER B 1 18 ? -17.10530 26.74022 -15.42265 1.000 29.19701 18 SER B CA 1
ATOM 1132 C C . SER B 1 18 ? -18.16123 26.84111 -14.31364 1.000 34.21759 18 SER B C 1
ATOM 1133 O O . SER B 1 18 ? -18.99977 27.75825 -14.31315 1.000 33.45205 18 SER B O 1
ATOM 1136 N N . GLU B 1 19 ? -18.09595 25.94241 -13.32808 1.000 27.83372 19 GLU B N 1
ATOM 1137 C CA . GLU B 1 19 ? -19.02646 25.97937 -12.20192 1.000 28.94157 19 GLU B CA 1
ATOM 1138 C C . GLU B 1 19 ? -18.78773 27.20307 -11.32630 1.000 30.20191 19 GLU B C 1
ATOM 1139 O O . GLU B 1 19 ? -19.73712 27.86091 -10.89605 1.000 31.00408 19 GLU B O 1
ATOM 1145 N N . ALA B 1 20 ? -17.52806 27.49140 -11.00227 1.000 26.53565 20 ALA B N 1
ATOM 1146 C CA . ALA B 1 20 ? -17.24305 28.68603 -10.22098 1.000 30.21805 20 ALA B CA 1
ATOM 1147 C C . ALA B 1 20 ? -17.67500 29.93733 -10.98773 1.000 31.07507 20 ALA B C 1
ATOM 1148 O O . ALA B 1 20 ? -18.31680 30.82797 -10.42097 1.000 31.08296 20 ALA B O 1
ATOM 1150 N N . ALA B 1 21 ? -17.39198 29.97873 -12.29918 1.000 26.92620 21 ALA B N 1
ATOM 1151 C CA . ALA B 1 21 ? -17.73121 31.14398 -13.11269 1.000 32.11432 21 ALA B CA 1
ATOM 1152 C C . ALA B 1 21 ? -19.23130 31.39240 -13.13039 1.000 37.95262 21 ALA B C 1
ATOM 1153 O O . ALA B 1 21 ? -19.68309 32.54051 -13.00895 1.000 34.39600 21 ALA B O 1
ATOM 1155 N N . ARG B 1 22 ? -20.02683 30.33008 -13.24614 1.000 31.89048 22 ARG B N 1
ATOM 1156 C CA . ARG B 1 22 ? -21.46741 30.54497 -13.31895 1.000 35.66658 22 ARG B CA 1
ATOM 1157 C C . ARG B 1 22 ? -22.08792 30.78822 -11.94035 1.000 39.50907 22 ARG B C 1
ATOM 1158 O O . ARG B 1 22 ? -22.87859 31.72487 -11.78173 1.000 40.52342 22 ARG B O 1
ATOM 1166 N N . GLU B 1 23 ? -21.71271 30.01317 -10.92031 1.000 33.87653 23 GLU B N 1
ATOM 1167 C CA . GLU B 1 23 ? -22.40170 30.09200 -9.62917 1.000 33.79616 23 GLU B CA 1
ATOM 1168 C C . GLU B 1 23 ? -21.82382 31.13417 -8.66960 1.000 38.31337 23 GLU B C 1
ATOM 1169 O O . GLU B 1 23 ? -22.55930 31.63418 -7.80006 1.000 37.78706 23 GLU B O 1
ATOM 1175 N N . ILE B 1 24 ? -20.52294 31.44733 -8.75887 1.000 33.20962 24 ILE B N 1
ATOM 1176 C CA . ILE B 1 24 ? -19.91029 32.36246 -7.80126 1.000 30.17955 24 ILE B CA 1
ATOM 1177 C C . ILE B 1 24 ? -19.63942 33.73551 -8.40889 1.000 38.14739 24 ILE B C 1
ATOM 1178 O O . ILE B 1 24 ? -20.07286 34.75804 -7.86641 1.000 35.95573 24 ILE B O 1
ATOM 1183 N N . GLY B 1 25 ? -18.87100 33.78183 -9.49721 1.000 36.50665 25 GLY B N 1
ATOM 1184 C CA . GLY B 1 25 ? -18.79262 35.00334 -10.26133 1.000 37.88791 25 GLY B CA 1
ATOM 1185 C C . GLY B 1 25 ? -20.01191 35.09770 -11.13648 1.000 41.12035 25 GLY B C 1
ATOM 1186 O O . GLY B 1 25 ? -20.72627 34.13080 -11.35218 1.000 47.07344 25 GLY B O 1
ATOM 1187 N N . ASP B 1 26 ? -20.34935 36.26378 -11.63058 1.000 42.36900 26 ASP B N 1
ATOM 1188 C CA . ASP B 1 26 ? -21.46693 36.10362 -12.55784 1.000 49.57971 26 ASP B CA 1
ATOM 1189 C C . ASP B 1 26 ? -20.92370 36.27005 -13.95596 1.000 41.52240 26 ASP B C 1
ATOM 1190 O O . ASP B 1 26 ? -21.41340 37.10107 -14.71666 1.000 49.18672 26 ASP B O 1
ATOM 1195 N N . VAL B 1 27 ? -19.91615 35.46723 -14.30730 1.000 41.09780 27 VAL B N 1
ATOM 1196 C CA . VAL B 1 27 ? -19.03601 35.78247 -15.42007 1.000 35.39630 27 VAL B CA 1
ATOM 1197 C C . VAL B 1 27 ? -18.79327 34.55107 -16.28680 1.000 37.92344 27 VAL B C 1
ATOM 1198 O O . VAL B 1 27 ? -19.17488 33.42448 -15.95287 1.000 37.73487 27 VAL B O 1
ATOM 1202 N N . SER B 1 28 ? -18.13814 34.79097 -17.42259 1.000 37.08682 28 SER B N 1
ATOM 1203 C CA . SER B 1 28 ? -17.78124 33.71839 -18.34143 1.000 37.75292 28 SER B CA 1
ATOM 1204 C C . SER B 1 28 ? -16.65220 32.87591 -17.75540 1.000 35.06250 28 SER B C 1
ATOM 1205 O O . SER B 1 28 ? -15.88905 33.35007 -16.90807 1.000 36.34755 28 SER B O 1
ATOM 1208 N N . PRO B 1 29 ? -16.49296 31.63494 -18.22511 1.000 33.89680 29 PRO B N 1
ATOM 1209 C CA . PRO B 1 29 ? -15.29187 30.87165 -17.83786 1.000 34.95851 29 PRO B CA 1
ATOM 1210 C C . PRO B 1 29 ? -13.99776 31.63866 -18.09927 1.000 35.60964 29 PRO B C 1
ATOM 1211 O O . PRO B 1 29 ? -13.08898 31.59974 -17.25766 1.000 31.53942 29 PRO B O 1
ATOM 1215 N N . ARG B 1 30 ? -13.91268 32.38695 -19.21110 1.000 33.21057 30 ARG B N 1
ATOM 1216 C CA . ARG B 1 30 ? -12.67802 33.10503 -19.51400 1.000 32.79921 30 ARG B CA 1
ATOM 1217 C C . ARG B 1 30 ? -12.37890 34.15725 -18.45383 1.000 32.44074 30 ARG B C 1
ATOM 1218 O O . ARG B 1 30 ? -11.22121 34.33349 -18.05557 1.000 30.37561 30 ARG B O 1
ATOM 1226 N N . SER B 1 31 ? -13.41163 34.85170 -17.96261 1.000 32.18941 31 SER B N 1
ATOM 1227 C CA . SER B 1 31 ? -13.17212 35.86092 -16.93893 1.000 33.27794 31 SER B CA 1
ATOM 1228 C C . SER B 1 31 ? -12.64933 35.21959 -15.65878 1.000 31.00954 31 SER B C 1
ATOM 1229 O O . SER B 1 31 ? -11.74141 35.76182 -15.02002 1.000 30.21791 31 SER B O 1
ATOM 1232 N N . TRP B 1 32 ? -13.20599 34.06082 -15.26764 1.000 29.50604 32 TRP B N 1
ATOM 1233 C CA . TRP B 1 32 ? -12.69538 33.37668 -14.07688 1.000 28.96862 32 TRP B CA 1
ATOM 1234 C C . TRP B 1 32 ? -11.25933 32.91822 -14.28536 1.000 27.71784 32 TRP B C 1
ATOM 1235 O O . TRP B 1 32 ? -10.42962 33.00093 -13.36936 1.000 27.81244 32 TRP B O 1
ATOM 1246 N N . GLN B 1 33 ? -10.95584 32.40902 -15.48357 1.000 27.94865 33 GLN B N 1
ATOM 1247 C CA . GLN B 1 33 ? -9.58201 32.04096 -15.81359 1.000 30.34831 33 GLN B CA 1
ATOM 1248 C C . GLN B 1 33 ? -8.64982 33.22373 -15.65452 1.000 28.60119 33 GLN B C 1
ATOM 1249 O O . GLN B 1 33 ? -7.53897 33.08390 -15.13443 1.000 27.71509 33 GLN B O 1
ATOM 1255 N N . TYR B 1 34 ? -9.09317 34.40113 -16.08811 1.000 30.51285 34 TYR B N 1
ATOM 1256 C CA . TYR B 1 34 ? -8.26655 35.58942 -15.90526 1.000 31.45584 34 TYR B CA 1
ATOM 1257 C C . TYR B 1 34 ? -8.06582 35.90011 -14.42370 1.000 31.10516 34 TYR B C 1
ATOM 1258 O O . TYR B 1 34 ? -6.95655 36.24966 -13.99844 1.000 32.44769 34 TYR B O 1
ATOM 1267 N N . TRP B 1 35 ? -9.12755 35.78682 -13.61397 1.000 31.88591 35 TRP B N 1
ATOM 1268 C CA . TRP B 1 35 ? -8.94218 35.98465 -12.16907 1.000 30.16394 35 TRP B CA 1
ATOM 1269 C C . TRP B 1 35 ? -7.93949 34.98196 -11.60040 1.000 28.92957 35 TRP B C 1
ATOM 1270 O O . TRP B 1 35 ? -7.17736 35.30209 -10.67942 1.000 31.60673 35 TRP B O 1
ATOM 1281 N N . GLU B 1 36 ? -7.91560 33.75921 -12.13516 1.000 30.09711 36 GLU B N 1
ATOM 1282 C CA . GLU B 1 36 ? -7.00451 32.75183 -11.58140 1.000 24.91882 36 GLU B CA 1
ATOM 1283 C C . GLU B 1 36 ? -5.58713 32.83993 -12.14184 1.000 27.31765 36 GLU B C 1
ATOM 1284 O O . GLU B 1 36 ? -4.67680 32.25175 -11.55534 1.000 30.70122 36 GLU B O 1
ATOM 1290 N N . SER B 1 37 ? -5.36876 33.53979 -13.25833 1.000 31.87880 37 SER B N 1
ATOM 1291 C CA . SER B 1 37 ? -4.01989 33.67870 -13.81033 1.000 31.67900 37 SER B CA 1
ATOM 1292 C C . SER B 1 37 ? -3.38844 35.02800 -13.49800 1.000 31.24958 37 SER B C 1
ATOM 1293 O O . SER B 1 37 ? -2.19741 35.21115 -13.76628 1.000 33.64928 37 SER B O 1
ATOM 1296 N N . GLY B 1 38 ? -4.14554 35.96575 -12.93759 1.000 29.75170 38 GLY B N 1
ATOM 1297 C CA . GLY B 1 38 ? -3.62298 37.27527 -12.59736 1.000 33.74863 38 GLY B CA 1
ATOM 1298 C C . GLY B 1 38 ? -3.81088 38.34919 -13.65322 1.000 35.61005 38 GLY B C 1
ATOM 1299 O O . GLY B 1 38 ? -3.35218 39.48007 -13.44871 1.000 41.88727 38 GLY B O 1
ATOM 1300 N N . ARG B 1 39 ? -4.45441 38.03283 -14.77440 1.000 37.16546 39 ARG B N 1
ATOM 1301 C CA . ARG B 1 39 ? -4.67160 39.02140 -15.82892 1.000 38.33380 39 ARG B CA 1
ATOM 1302 C C . ARG B 1 39 ? -5.75108 40.03595 -15.47189 1.000 40.65896 39 ARG B C 1
ATOM 1303 O O . ARG B 1 39 ? -5.74769 41.14557 -16.01748 1.000 42.01086 39 ARG B O 1
ATOM 1311 N N . SER B 1 40 ? -6.70767 39.66874 -14.61636 1.000 38.34983 40 SER B N 1
ATOM 1312 C CA . SER B 1 40 ? -7.65025 40.62165 -14.04311 1.000 35.40325 40 SER B CA 1
ATOM 1313 C C . SER B 1 40 ? -7.70897 40.43267 -12.53229 1.000 41.19687 40 SER B C 1
ATOM 1314 O O . SER B 1 40 ? -7.62437 39.29517 -12.03831 1.000 37.26261 40 SER B O 1
ATOM 1317 N N . PRO B 1 41 ? -7.87073 41.52150 -11.78007 1.000 39.03596 41 PRO B N 1
ATOM 1318 C CA . PRO B 1 41 ? -7.93192 41.41741 -10.31707 1.000 39.00597 41 PRO B CA 1
ATOM 1319 C C . PRO B 1 41 ? -9.15701 40.64904 -9.83791 1.000 31.77218 41 PRO B C 1
ATOM 1320 O O . PRO B 1 41 ? -10.22518 40.66684 -10.45384 1.000 33.15765 41 PRO B O 1
ATOM 1324 N N . VAL B 1 42 ? -8.98233 39.95757 -8.71655 1.000 35.72513 42 VAL B N 1
ATOM 1325 C CA . VAL B 1 42 ? -10.06031 39.16758 -8.13136 1.000 35.91233 42 VAL B CA 1
ATOM 1326 C C . VAL B 1 42 ? -11.04032 40.13065 -7.46647 1.000 37.38619 42 VAL B C 1
ATOM 1327 O O . VAL B 1 42 ? -10.65011 40.85541 -6.54259 1.000 37.08381 42 VAL B O 1
ATOM 1331 N N . PRO B 1 43 ? -12.29873 40.17975 -7.88943 1.000 36.18725 43 PRO B N 1
ATOM 1332 C CA . PRO B 1 43 ? -13.25784 41.08505 -7.24054 1.000 39.49594 43 PRO B CA 1
ATOM 1333 C C . PRO B 1 43 ? -13.44107 40.74399 -5.77364 1.000 44.40468 43 PRO B C 1
ATOM 1334 O O . PRO B 1 43 ? -13.35191 39.58302 -5.35610 1.000 35.82748 43 PRO B O 1
ATOM 1338 N N . ASP B 1 44 ? -13.66386 41.78367 -4.97791 1.000 41.95000 44 ASP B N 1
ATOM 1339 C CA . ASP B 1 44 ? -13.69625 41.55892 -3.54610 1.000 45.91645 44 ASP B CA 1
ATOM 1340 C C . ASP B 1 44 ? -14.91330 40.73349 -3.13943 1.000 41.57537 44 ASP B C 1
ATOM 1341 O O . ASP B 1 44 ? -14.82691 39.93151 -2.20411 1.000 43.08809 44 ASP B O 1
ATOM 1346 N N . ASP B 1 45 ? -16.03342 40.88187 -3.85348 1.000 42.94810 45 ASP B N 1
ATOM 1347 C CA . ASP B 1 45 ? -17.20969 40.05882 -3.58105 1.000 44.30349 45 ASP B CA 1
ATOM 1348 C C . ASP B 1 45 ? -16.92927 38.58634 -3.85258 1.000 44.40504 45 ASP B C 1
ATOM 1349 O O . ASP B 1 45 ? -17.36896 37.70684 -3.09580 1.000 43.38057 45 ASP B O 1
ATOM 1354 N N . VAL B 1 46 ? -16.20703 38.29607 -4.93652 1.000 41.97321 46 VAL B N 1
ATOM 1355 C CA . VAL B 1 46 ? -15.87260 36.90632 -5.25239 1.000 39.59127 46 VAL B CA 1
ATOM 1356 C C . VAL B 1 46 ? -14.96375 36.32838 -4.17792 1.000 39.11314 46 VAL B C 1
ATOM 1357 O O . VAL B 1 46 ? -15.18014 35.21077 -3.68474 1.000 37.37530 46 VAL B O 1
ATOM 1361 N N . ALA B 1 47 ? -13.91970 37.07693 -3.80774 1.000 38.84804 47 ALA B N 1
ATOM 1362 C CA . ALA B 1 47 ? -13.03018 36.62222 -2.74392 1.000 37.36620 47 ALA B CA 1
ATOM 1363 C C . ALA B 1 47 ? -13.80381 36.35092 -1.45729 1.000 38.77378 47 ALA B C 1
ATOM 1364 O O . ALA B 1 47 ? -13.55100 35.35163 -0.76831 1.000 35.16154 47 ALA B O 1
ATOM 1366 N N . ASN B 1 48 ? -14.76469 37.21688 -1.12447 1.000 40.46105 48 ASN B N 1
ATOM 1367 C CA . ASN B 1 48 ? -15.58023 36.97016 0.06620 1.000 42.49859 48 ASN B CA 1
ATOM 1368 C C . ASN B 1 48 ? -16.38274 35.68237 -0.07243 1.000 37.98426 48 ASN B C 1
ATOM 1369 O O . ASN B 1 48 ? -16.48222 34.90308 0.88706 1.000 37.74529 48 ASN B O 1
ATOM 1374 N N . GLN B 1 49 ? -16.98241 35.44662 -1.24918 1.000 35.71801 49 GLN B N 1
ATOM 1375 C CA . GLN B 1 49 ? -17.75933 34.22116 -1.42785 1.000 36.02841 49 GLN B CA 1
ATOM 1376 C C . GLN B 1 49 ? -16.88376 32.98858 -1.27926 1.000 37.01426 49 GLN B C 1
ATOM 1377 O O . GLN B 1 49 ? -17.29129 31.98593 -0.67575 1.000 33.40590 49 GLN B O 1
ATOM 1383 N N . ILE B 1 50 ? -15.67803 33.04863 -1.83717 1.000 34.78810 50 ILE B N 1
ATOM 1384 C CA . ILE B 1 50 ? -14.75396 31.92730 -1.75664 1.000 31.94955 50 ILE B CA 1
ATOM 1385 C C . ILE B 1 50 ? -14.33970 31.68256 -0.31415 1.000 33.35413 50 ILE B C 1
ATOM 1386 O O . ILE B 1 50 ? -14.31130 30.53518 0.15252 1.000 31.68925 50 ILE B O 1
ATOM 1391 N N . ARG B 1 51 ? -14.03978 32.75158 0.43210 1.000 33.30018 51 ARG B N 1
ATOM 1392 C CA . ARG B 1 51 ? -13.63983 32.55193 1.81923 1.000 33.49279 51 ARG B CA 1
ATOM 1393 C C . ARG B 1 51 ? -14.78497 31.94475 2.61924 1.000 33.79089 51 ARG B C 1
ATOM 1394 O O . ARG B 1 51 ? -14.56703 31.07421 3.46901 1.000 35.28518 51 ARG B O 1
ATOM 1402 N N . ASN B 1 52 ? -16.01937 32.35300 2.32512 1.000 34.76393 52 ASN B N 1
ATOM 1403 C CA . ASN B 1 52 ? -17.15215 31.80493 3.06193 1.000 36.66184 52 ASN B CA 1
ATOM 1404 C C . ASN B 1 52 ? -17.38953 30.33060 2.71617 1.000 36.30706 52 ASN B C 1
ATOM 1405 O O . ASN B 1 52 ? -17.69546 29.52521 3.60343 1.000 34.40076 52 ASN B O 1
ATOM 1410 N N . LEU B 1 53 ? -17.22333 29.94558 1.44038 1.000 34.81870 53 LEU B N 1
ATOM 1411 C CA . LEU B 1 53 ? -17.32374 28.52663 1.09264 1.000 29.36769 53 LEU B CA 1
ATOM 1412 C C . LEU B 1 53 ? -16.24121 27.71052 1.78589 1.000 31.42330 53 LEU B C 1
ATOM 1413 O O . LEU B 1 53 ? -16.49503 26.57975 2.22853 1.000 29.79097 53 LEU B O 1
ATOM 1418 N N . THR B 1 54 ? -15.03331 28.27720 1.91045 1.000 30.13816 54 THR B N 1
ATOM 1419 C CA . THR B 1 54 ? -13.94525 27.61367 2.63633 1.000 31.11316 54 THR B CA 1
ATOM 1420 C C . THR B 1 54 ? -14.29022 27.44527 4.12195 1.000 34.37812 54 THR B C 1
ATOM 1421 O O . THR B 1 54 ? -14.00060 26.39834 4.72975 1.000 30.52219 54 THR B O 1
ATOM 1425 N N . ASP B 1 55 ? -14.91376 28.47204 4.71741 1.000 32.41981 55 ASP B N 1
ATOM 1426 C CA . ASP B 1 55 ? -15.40254 28.35827 6.09195 1.000 32.52425 55 ASP B CA 1
ATOM 1427 C C . ASP B 1 55 ? -16.43677 27.2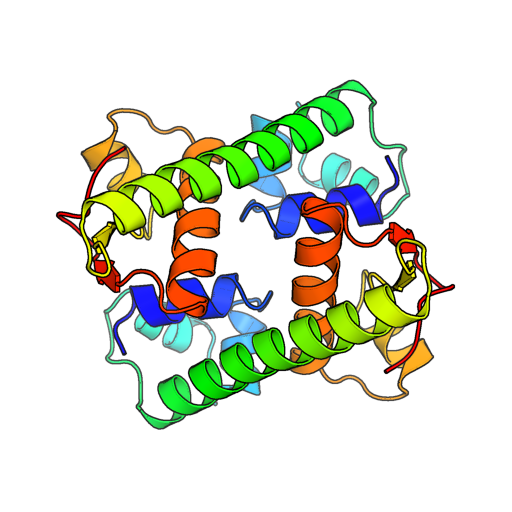5102 6.20530 1.000 35.55541 55 ASP B C 1
ATOM 1428 O O . ASP B 1 55 ? -16.44279 26.49391 7.18371 1.000 35.47668 55 ASP B O 1
ATOM 1433 N N . MET B 1 56 ? -17.32341 27.14413 5.21360 1.000 33.01525 56 MET B N 1
ATOM 1434 C CA . MET B 1 56 ? -18.32770 26.09093 5.26308 1.000 38.73079 56 MET B CA 1
ATOM 1435 C C . MET B 1 56 ? -17.68027 24.72862 5.18273 1.000 35.86596 56 MET B C 1
ATOM 1436 O O . MET B 1 56 ? -18.14379 23.78393 5.83076 1.000 32.98314 56 MET B O 1
ATOM 1441 N N . ARG B 1 57 ? -16.62238 24.60142 4.36888 1.000 33.77576 57 ARG B N 1
ATOM 1442 C CA . ARG B 1 57 ? -15.87967 23.34504 4.31577 1.000 32.08212 57 ARG B CA 1
ATOM 1443 C C . ARG B 1 57 ? -15.34638 22.97623 5.68658 1.000 33.51910 57 ARG B C 1
ATOM 1444 O O . ARG B 1 57 ? -15.52165 21.83990 6.16180 1.000 29.17194 57 ARG B O 1
ATOM 1452 N N . TYR B 1 58 ? -14.70591 23.94396 6.34847 1.000 33.25402 58 TYR B N 1
ATOM 1453 C CA . TYR B 1 58 ? -14.16291 23.68771 7.68463 1.000 36.87680 58 TYR B CA 1
ATOM 1454 C C . TYR B 1 58 ? -15.27278 23.30846 8.66384 1.000 34.76512 58 TYR B C 1
ATOM 1455 O O . TYR B 1 58 ? -15.13081 22.36860 9.45809 1.000 36.89608 58 TYR B O 1
ATOM 1464 N N . GLN B 1 59 ? -16.39755 24.00977 8.59094 1.000 32.08902 59 GLN B N 1
ATOM 1465 C CA . GLN B 1 59 ? -17.52458 23.77025 9.49216 1.000 39.24117 59 GLN B CA 1
ATOM 1466 C C . GLN B 1 59 ? -18.13380 22.38694 9.27889 1.000 34.66611 59 GLN B C 1
ATOM 1467 O O . GLN B 1 59 ? -18.45791 21.68492 10.24574 1.000 35.76837 59 GLN B O 1
ATOM 1473 N N . LEU B 1 60 ? -18.31030 21.97909 8.01887 1.000 33.54171 60 LEU B N 1
ATOM 1474 C CA . LEU B 1 60 ? -18.81717 20.63764 7.74622 1.000 32.59676 60 LEU B CA 1
ATOM 1475 C C . LEU B 1 60 ? -17.84012 19.59054 8.25690 1.000 33.67392 60 LEU B C 1
ATOM 1476 O O . LEU B 1 60 ? -18.25397 18.56913 8.82223 1.000 34.68073 60 LEU B O 1
ATOM 1481 N N . LEU B 1 61 ? -16.53233 19.83713 8.08921 1.000 29.28140 61 LEU B N 1
ATOM 1482 C CA . LEU B 1 61 ? -15.54188 18.92289 8.63949 1.000 32.51056 61 LEU B CA 1
ATOM 1483 C C . LEU B 1 61 ? -15.69191 18.79974 10.14727 1.000 35.62712 61 LEU B C 1
ATOM 1484 O O . LEU B 1 61 ? -15.64066 17.69326 10.70025 1.000 36.76995 61 LEU B O 1
ATOM 1489 N N . GLU B 1 62 ? -15.90250 19.92062 10.82382 1.000 37.33131 62 GLU B N 1
ATOM 1490 C CA . GLU B 1 62 ? -16.05455 19.88572 12.27552 1.000 39.75943 62 GLU B CA 1
ATOM 1491 C C . GLU B 1 62 ? -17.29480 19.09672 12.68425 1.000 38.75343 62 GLU B C 1
ATOM 1492 O O . GLU B 1 62 ? -17.23837 18.26392 13.59547 1.000 39.66618 62 GLU B O 1
ATOM 1498 N N . LEU B 1 63 ? -18.42958 19.35074 12.01922 1.000 36.28443 63 LEU B N 1
ATOM 1499 C CA . LEU B 1 63 ? -19.65689 18.63444 12.35998 1.000 38.29545 63 LEU B CA 1
ATOM 1500 C C . LEU B 1 63 ? -19.53638 17.13579 12.11650 1.000 40.15986 63 LEU B C 1
ATOM 1501 O O . LEU B 1 63 ? -20.01164 16.33111 12.93312 1.000 41.59527 63 LEU B O 1
ATOM 1506 N N . ARG B 1 64 ? -18.93754 16.73205 10.98918 1.000 37.46976 64 ARG B N 1
ATOM 1507 C CA . ARG B 1 64 ? -18.74655 15.30450 10.73651 1.000 35.41362 64 ARG B CA 1
ATOM 1508 C C . ARG B 1 64 ? -17.80299 14.69329 11.76581 1.000 38.48956 64 ARG B C 1
ATOM 1509 O O . ARG B 1 64 ? -17.97599 13.53700 12.18724 1.000 36.11405 64 ARG B O 1
ATOM 1517 N N . THR B 1 65 ? -16.80372 15.46614 12.19406 1.000 36.60796 65 THR B N 1
ATOM 1518 C CA . THR B 1 65 ? -15.87466 14.97902 13.20248 1.000 40.90152 65 THR B CA 1
ATOM 1519 C C . THR B 1 65 ? -16.59438 14.76206 14.54013 1.000 39.43776 65 THR B C 1
ATOM 1520 O O . THR B 1 65 ? -16.35320 13.76920 15.23979 1.000 41.36361 65 THR B O 1
ATOM 1524 N N . GLU B 1 66 ? -17.50423 15.67193 14.88849 1.000 39.01068 66 GLU B N 1
ATOM 1525 C CA . GLU B 1 66 ? -18.34725 15.49206 16.06924 1.000 42.27434 66 GLU B CA 1
ATOM 1526 C C . GLU B 1 66 ? -19.26275 14.27361 15.92947 1.000 44.65024 66 GLU B C 1
ATOM 1527 O O . GLU B 1 66 ? -19.47026 13.52615 16.89455 1.000 45.27423 66 GLU B O 1
ATOM 1533 N N . GLN B 1 67 ? -19.82966 14.06132 14.73866 1.000 43.12885 67 GLN B N 1
ATOM 1534 C CA . GLN B 1 67 ? -20.63384 12.86289 14.51174 1.000 42.29955 67 GLN B CA 1
ATOM 1535 C C . GLN B 1 67 ? -19.81381 11.59300 14.72842 1.000 44.34469 67 GLN B C 1
ATOM 1536 O O . GLN B 1 67 ? -20.32082 10.60872 15.28937 1.000 45.22028 67 GLN B O 1
ATOM 1542 N N . ILE B 1 68 ? -18.54980 11.59762 14.28677 1.000 41.21399 68 ILE B N 1
ATOM 1543 C CA . ILE B 1 68 ? -17.65679 10.45219 14.46314 1.000 42.64311 68 ILE B CA 1
ATOM 1544 C C . ILE B 1 68 ? -17.34597 10.24603 15.94393 1.000 45.40713 68 ILE B C 1
ATOM 1545 O O . ILE B 1 68 ? -17.26837 9.10960 16.42734 1.000 45.28094 68 ILE B O 1
ATOM 1550 N N . GLU B 1 69 ? -17.13326 11.34593 16.67482 1.000 45.02484 69 GLU B N 1
ATOM 1551 C CA . GLU B 1 69 ? -16.91800 11.26838 18.11626 1.000 42.53968 69 GLU B CA 1
ATOM 1552 C C . GLU B 1 69 ? -18.10431 10.59787 18.80062 1.000 50.03410 69 GLU B C 1
ATOM 1553 O O . GLU B 1 69 ? -17.93581 9.64914 19.57580 1.000 48.19392 69 GLU B O 1
ATOM 1555 N N . LYS B 1 70 ? -19.32101 11.06403 18.49504 1.000 48.13090 70 LYS B N 1
ATOM 1556 C CA . LYS B 1 70 ? -20.51214 10.49594 19.11881 1.000 49.19243 70 LYS B CA 1
ATOM 1557 C C . LYS B 1 70 ? -20.71944 9.04260 18.72199 1.000 56.09766 70 LYS B C 1
ATOM 1558 O O . LYS B 1 70 ? -21.19515 8.23460 19.52987 1.000 60.40340 70 LYS B O 1
ATOM 1564 N N . ALA B 1 71 ? -20.38508 8.68712 17.48381 1.000 51.08706 71 ALA B N 1
ATOM 1565 C CA . ALA B 1 71 ? -20.62803 7.32005 17.04589 1.000 53.42175 71 ALA B CA 1
ATOM 1566 C C . ALA B 1 71 ? -19.68367 6.34474 17.72621 1.000 53.45439 71 ALA B C 1
ATOM 1567 O O . ALA B 1 71 ? -20.04496 5.18346 17.92497 1.000 58.78059 71 ALA B O 1
ATOM 1569 N N . GLY B 1 72 ? -18.47542 6.78549 18.07256 1.000 52.75532 72 GLY B N 1
ATOM 1570 C CA . GLY B 1 72 ? -17.48804 5.88529 18.62381 1.000 53.51735 72 GLY B CA 1
ATOM 1571 C C . GLY B 1 72 ? -16.84820 4.96532 17.61111 1.000 56.05447 72 GLY B C 1
ATOM 1572 O O . GLY B 1 72 ? -16.05841 4.10041 18.00244 1.000 54.55458 72 GLY B O 1
ATOM 1573 N N . LYS B 1 73 ? -17.20320 5.09259 16.33487 1.000 50.37180 73 LYS B N 1
ATOM 1574 C CA . LYS B 1 73 ? -16.64259 4.32016 15.23522 1.000 53.98223 73 LYS B CA 1
ATOM 1575 C C . LYS B 1 73 ? -16.64264 5.21530 13.99882 1.000 48.95516 73 LYS B C 1
ATOM 1576 O O . LYS B 1 73 ? -17.28839 6.27086 14.00086 1.000 48.73166 73 LYS B O 1
ATOM 1582 N N . PRO B 1 74 ? -15.89814 4.85724 12.94573 1.000 47.28978 74 PRO B N 1
ATOM 1583 C CA . PRO B 1 74 ? -16.07179 5.53530 11.64847 1.000 46.06041 74 PRO B CA 1
ATOM 1584 C C . PRO B 1 74 ? -17.52843 5.54411 11.18990 1.000 46.19881 74 PRO B C 1
ATOM 1585 O O . PRO B 1 74 ? -18.26034 4.57027 11.37522 1.000 45.62004 74 PRO B O 1
ATOM 1589 N N . ILE B 1 75 ? -17.96961 6.67137 10.64018 1.000 39.32576 75 ILE B N 1
ATOM 1590 C CA . ILE B 1 75 ? -19.29482 6.76993 10.03163 1.000 34.86903 75 ILE B CA 1
ATOM 1591 C C . ILE B 1 75 ? -19.19106 6.57653 8.51609 1.000 39.86686 75 ILE B C 1
ATOM 1592 O O . ILE B 1 75 ? -18.10577 6.59282 7.93526 1.000 35.40375 75 ILE B O 1
ATOM 1597 N N . GLN B 1 76 ? -20.34352 6.40393 7.86400 1.000 38.11060 76 GLN B N 1
ATOM 1598 C CA . GLN B 1 76 ? -20.43476 6.28500 6.40873 1.000 34.90150 76 GLN B CA 1
ATOM 1599 C C . GLN B 1 76 ? -20.87974 7.61871 5.82334 1.000 32.37829 76 GLN B C 1
ATOM 1600 O O . GLN B 1 76 ? -21.88468 8.18464 6.26596 1.000 33.88414 76 GLN B O 1
ATOM 1606 N N . LEU B 1 77 ? -20.18336 8.08571 4.78132 1.000 33.30091 77 LEU B N 1
ATOM 1607 C CA . LEU B 1 77 ? -20.55676 9.31701 4.09438 1.000 29.08085 77 LEU B CA 1
ATOM 1608 C C . LEU B 1 77 ? -20.86818 8.99639 2.64901 1.000 25.22236 77 LEU B C 1
ATOM 1609 O O . LEU B 1 77 ? -20.15234 8.21966 2.01334 1.000 26.93161 77 LEU B O 1
ATOM 1614 N N . ASN B 1 78 ? -21.91619 9.63623 2.13759 1.000 26.00363 78 ASN B N 1
ATOM 1615 C CA . ASN B 1 78 ? -22.24211 9.54582 0.72559 1.000 29.86736 78 ASN B CA 1
ATOM 1616 C C . ASN B 1 78 ? -21.21368 10.32136 -0.06913 1.000 28.10642 78 ASN B C 1
ATOM 1617 O O . ASN B 1 78 ? -20.89857 11.46702 0.26551 1.000 27.73483 78 ASN B O 1
ATOM 1622 N N . PHE B 1 79 ? -20.69516 9.69766 -1.10295 1.000 26.52421 79 PHE B N 1
ATOM 1623 C CA . PHE B 1 79 ? -19.90690 10.39030 -2.10069 1.000 25.36789 79 PHE B CA 1
ATOM 1624 C C . PHE B 1 79 ? -20.73007 10.41846 -3.38403 1.000 23.80413 79 PHE B C 1
ATOM 1625 O O . PHE B 1 79 ? -20.88439 9.38525 -4.04985 1.000 25.23150 79 PHE B O 1
ATOM 1633 N N . TYR B 1 80 ? -21.25444 11.59349 -3.72866 1.000 24.58852 80 TYR B N 1
ATOM 1634 C CA . TYR B 1 80 ? -22.13714 11.74240 -4.88815 1.000 22.84968 80 TYR B CA 1
ATOM 1635 C C . TYR B 1 80 ? -21.31092 11.90016 -6.15804 1.000 25.06863 80 TYR B C 1
ATOM 1636 O O . TYR B 1 80 ? -20.67226 12.94259 -6.36678 1.000 24.04215 80 TYR B O 1
ATOM 1645 N N . ARG B 1 81 ? -21.36765 10.89852 -7.03586 1.000 24.92565 81 ARG B N 1
ATOM 1646 C CA . ARG B 1 81 ? -20.63001 10.98627 -8.29232 1.000 25.10053 81 ARG B CA 1
ATOM 1647 C C . ARG B 1 81 ? -21.18346 12.08307 -9.19606 1.000 27.91509 81 ARG B C 1
ATOM 1648 O O . ARG B 1 81 ? -20.41768 12.78452 -9.87236 1.000 21.36449 81 ARG B O 1
ATOM 1656 N N . THR B 1 82 ? -22.50379 12.25952 -9.23356 1.000 29.43064 82 THR B N 1
ATOM 1657 C CA . THR B 1 82 ? -23.10403 13.22247 -10.15196 1.000 24.52378 82 THR B CA 1
ATOM 1658 C C . THR B 1 82 ? -24.04542 14.14547 -9.39168 1.000 29.12844 82 THR B C 1
ATOM 1659 O O . THR B 1 82 ? -24.48305 13.84928 -8.26904 1.000 27.35851 82 THR B O 1
ATOM 1663 N N . LEU B 1 83 ? -24.37013 15.26915 -10.04114 1.000 26.85100 83 LEU B N 1
ATOM 1664 C CA . LEU B 1 83 ? -25.35858 16.19576 -9.48990 1.000 28.33179 83 LEU B CA 1
ATOM 1665 C C . LEU B 1 83 ? -26.72059 15.52707 -9.32897 1.000 28.58960 83 LEU B C 1
ATOM 1666 O O . LEU B 1 83 ? -27.48264 15.88310 -8.42949 1.000 29.05079 83 LEU B O 1
ATOM 1671 N N . ASP B 1 84 ? -27.04471 14.56952 -10.19667 1.000 28.94699 84 ASP B N 1
ATOM 1672 C CA . ASP B 1 84 ? -28.27204 13.79505 -10.03691 1.000 32.00767 84 ASP B CA 1
ATOM 1673 C C . ASP B 1 84 ? -28.29943 13.00927 -8.72107 1.000 32.44903 84 ASP B C 1
ATOM 1674 O O . ASP B 1 84 ? -29.35053 12.93366 -8.06410 1.000 27.11092 84 ASP B O 1
ATOM 1679 N N . ASP B 1 85 ? -27.17247 12.38372 -8.34364 1.000 25.06691 85 ASP B N 1
ATOM 1680 C CA . ASP B 1 85 ? -27.08829 11.65286 -7.07982 1.000 28.30300 85 ASP B CA 1
ATOM 1681 C C . ASP B 1 85 ? -27.29689 12.59656 -5.88813 1.000 29.34871 85 ASP B C 1
ATOM 1682 O O . ASP B 1 85 ? -28.09292 12.32845 -4.95080 1.000 29.56283 85 ASP B O 1
ATOM 1687 N N . TYR B 1 86 ? -26.61733 13.74491 -5.93979 1.000 28.43132 86 TYR B N 1
ATOM 1688 C CA . TYR B 1 86 ? -26.80499 14.76999 -4.92668 1.000 28.37996 86 TYR B CA 1
ATOM 1689 C C . TYR B 1 86 ? -28.26914 15.18351 -4.82593 1.000 29.27760 86 TYR B C 1
ATOM 1690 O O . TYR B 1 86 ? -28.83552 15.27032 -3.72968 1.000 31.49425 86 TYR B O 1
ATOM 1699 N N . GLU B 1 87 ? -28.88234 15.48981 -5.96714 1.000 28.00936 87 GLU B N 1
ATOM 1700 C CA . GLU B 1 87 ? -30.26636 15.94911 -5.97047 1.000 29.54269 87 GLU B CA 1
ATOM 1701 C C . GLU B 1 87 ? -31.21087 14.87007 -5.44687 1.000 32.64589 87 GLU B C 1
ATOM 1702 O O . GLU B 1 87 ? -32.23025 15.17857 -4.81832 1.000 33.04684 87 GLU B O 1
ATOM 1708 N N . ALA B 1 88 ? -30.92088 13.60198 -5.75413 1.000 33.40825 88 ALA B N 1
ATOM 1709 C CA . ALA B 1 88 ? -31.77644 12.52388 -5.27084 1.000 32.99857 88 ALA B CA 1
ATOM 1710 C C . ALA B 1 88 ? -31.86304 12.55368 -3.75553 1.000 34.41195 88 ALA B C 1
ATOM 1711 O O . ALA B 1 88 ? -32.91968 12.24922 -3.18340 1.000 34.98951 88 ALA B O 1
ATOM 1713 N N . VAL B 1 89 ? -30.75494 12.89863 -3.08442 1.000 28.43993 89 VAL B N 1
ATOM 1714 C CA . VAL B 1 89 ? -30.80338 12.94329 -1.61554 1.000 29.84825 89 VAL B CA 1
ATOM 1715 C C . VAL B 1 89 ? -31.33211 14.28213 -1.09396 1.000 37.28821 89 VAL B C 1
ATOM 1716 O O . VAL B 1 89 ? -32.19137 14.32376 -0.20517 1.000 37.31241 89 VAL B O 1
ATOM 1720 N N . THR B 1 90 ? -30.85004 15.39834 -1.62732 1.000 34.18204 90 THR B N 1
ATOM 1721 C CA . THR B 1 90 ? -31.12496 16.69281 -1.01267 1.000 35.21313 90 THR B CA 1
ATOM 1722 C C . THR B 1 90 ? -32.34832 17.38967 -1.58244 1.000 37.43242 90 THR B C 1
ATOM 1723 O O . THR B 1 90 ? -32.84841 18.32802 -0.95741 1.000 40.23587 90 THR B O 1
ATOM 1727 N N . GLY B 1 91 ? -32.79511 17.00514 -2.77175 1.000 35.72048 91 GLY B N 1
ATOM 1728 C CA . GLY B 1 91 ? -33.86889 17.70245 -3.44110 1.000 40.33439 91 GLY B CA 1
ATOM 1729 C C . GLY B 1 91 ? -33.46689 18.98214 -4.14308 1.000 43.83673 91 GLY B C 1
ATOM 1730 O O . GLY B 1 91 ? -34.34382 19.66248 -4.69353 1.000 41.62822 91 GLY B O 1
ATOM 1731 N N . LYS B 1 92 ? -32.17419 19.32736 -4.15970 1.000 40.05963 92 LYS B N 1
ATOM 1732 C CA . LYS B 1 92 ? -31.69678 20.57723 -4.74372 1.000 40.21163 92 LYS B CA 1
ATOM 1733 C C . LYS B 1 92 ? -30.53083 20.28431 -5.68360 1.000 37.29993 92 LYS B C 1
ATOM 1734 O O . LYS B 1 92 ? -29.69622 19.42331 -5.38567 1.000 38.05478 92 LYS B O 1
ATOM 1736 N N . ARG B 1 93 ? -30.48842 20.98494 -6.81975 1.000 37.43342 93 ARG B N 1
ATOM 1737 C CA . ARG B 1 93 ? -29.38161 20.87466 -7.77268 1.000 37.63420 93 ARG B CA 1
ATOM 1738 C C . ARG B 1 93 ? -28.38204 22.00557 -7.55804 1.000 37.12223 93 ARG B C 1
ATOM 1739 O O . ARG B 1 93 ? -28.06093 22.79128 -8.44255 1.000 41.62656 93 ARG B O 1
ATOM 1747 N N . ASP B 1 94 ? -27.84518 22.01877 -6.35085 1.000 34.36402 94 ASP B N 1
ATOM 1748 C CA . ASP B 1 94 ? -26.97962 23.08420 -5.87618 1.000 33.02085 94 ASP B CA 1
ATOM 1749 C C . ASP B 1 94 ? -25.55713 22.63853 -6.21336 1.000 33.52564 94 ASP B C 1
ATOM 1750 O O . ASP B 1 94 ? -24.97044 21.83199 -5.48960 1.000 30.24328 94 ASP B O 1
ATOM 1755 N N . VAL B 1 95 ? -24.98875 23.15367 -7.30898 1.000 34.00057 95 VAL B N 1
ATOM 1756 C CA . VAL B 1 95 ? -23.68572 22.65182 -7.76573 1.000 31.64077 95 VAL B CA 1
ATOM 1757 C C . VAL B 1 95 ? -22.62127 22.87119 -6.69663 1.000 27.64585 95 VAL B C 1
ATOM 1758 O O . VAL B 1 95 ? -21.83840 21.96557 -6.37790 1.000 27.05294 95 VAL B O 1
ATOM 1762 N N . VAL B 1 96 ? -22.59106 24.06824 -6.11126 1.000 28.32348 96 VAL B N 1
ATOM 1763 C CA . VAL B 1 96 ? -21.51933 24.42309 -5.18167 1.000 29.84553 96 VAL B CA 1
ATOM 1764 C C . VAL B 1 96 ? -21.56457 23.54604 -3.92392 1.000 31.37195 96 VAL B C 1
ATOM 1765 O O . VAL B 1 96 ? -20.53879 23.02323 -3.45698 1.000 27.02895 96 VAL B O 1
ATOM 1769 N N . SER B 1 97 ? -22.75449 23.37919 -3.35004 1.000 27.11130 97 SER B N 1
ATOM 1770 C CA . SER B 1 97 ? -22.88005 22.54341 -2.16490 1.000 28.21298 97 SER B CA 1
ATOM 1771 C C . SER B 1 97 ? -22.53331 21.08810 -2.46757 1.000 24.02684 97 SER B C 1
ATOM 1772 O O . SER B 1 97 ? -21.97926 20.39056 -1.60776 1.000 28.38469 97 SER B O 1
ATOM 1775 N N . TRP B 1 98 ? -22.85644 20.61673 -3.67534 1.000 26.89666 98 TRP B N 1
ATOM 1776 C CA . TRP B 1 98 ? -22.50788 19.25237 -4.06922 1.000 26.43409 98 TRP B CA 1
ATOM 1777 C C . TRP B 1 98 ? -20.99889 19.05608 -4.03670 1.000 24.81078 98 TRP B C 1
ATOM 1778 O O . TRP B 1 98 ? -20.48964 18.09239 -3.44056 1.000 22.61288 98 TRP B O 1
ATOM 1789 N N . ARG B 1 99 ? -20.27453 19.96565 -4.70797 1.000 26.22766 99 ARG B N 1
ATOM 1790 C CA . ARG B 1 99 ? -18.81518 19.89638 -4.73081 1.000 25.84653 99 ARG B CA 1
ATOM 1791 C C . ARG B 1 99 ? -18.24605 19.95707 -3.31874 1.000 27.07358 99 ARG B C 1
ATOM 1792 O O . ARG B 1 99 ? -17.28738 19.24196 -2.99513 1.000 24.13742 99 ARG B O 1
ATOM 1800 N N . LEU B 1 100 ? -18.85227 20.78266 -2.45571 1.000 26.04647 100 LEU B N 1
ATOM 1801 C CA . LEU B 1 100 ? -18.44150 20.83835 -1.05151 1.000 25.43394 100 LEU B CA 1
ATOM 1802 C C . LEU B 1 100 ? -18.59779 19.48513 -0.35145 1.000 26.36748 100 LEU B C 1
ATOM 1803 O O . LEU B 1 100 ? -17.72628 19.08545 0.43927 1.000 25.64765 100 LEU B O 1
ATOM 1808 N N . THR B 1 101 ? -19.71539 18.77467 -0.59482 1.000 26.62571 101 THR B N 1
ATOM 1809 C CA . THR B 1 101 ? -19.85755 17.45511 0.03080 1.000 22.73474 101 THR B CA 1
ATOM 1810 C C . THR B 1 101 ? -18.76813 16.52207 -0.45797 1.000 26.11654 101 THR B C 1
ATOM 1811 O O . THR B 1 101 ? -18.21558 15.73472 0.32495 1.000 25.81724 101 THR B O 1
ATOM 1815 N N . GLN B 1 102 ? -18.41853 16.62599 -1.74244 1.000 23.23768 102 GLN B N 1
ATOM 1816 C CA . GLN B 1 102 ? -17.33999 15.78652 -2.27089 1.000 24.55330 102 GLN B CA 1
ATOM 1817 C C . GLN B 1 102 ? -16.02106 16.07842 -1.57313 1.000 23.76965 102 GLN B C 1
ATOM 1818 O O . GLN B 1 102 ? -15.26930 15.15929 -1.24287 1.000 24.15667 102 GLN B O 1
ATOM 1824 N N . ALA B 1 103 ? -15.69485 17.36421 -1.40387 1.000 22.83063 103 ALA B N 1
ATOM 1825 C CA . ALA B 1 103 ? -14.41229 17.73636 -0.80186 1.000 22.52000 103 ALA B CA 1
ATOM 1826 C C . ALA B 1 103 ? -14.32359 17.27948 0.66168 1.000 25.67636 103 ALA B C 1
ATOM 1827 O O . ALA B 1 103 ? -13.28895 16.75111 1.10598 1.000 26.53834 103 ALA B O 1
ATOM 1829 N N . VAL B 1 104 ? -15.40297 17.48073 1.42293 1.000 24.10178 104 VAL B N 1
ATOM 1830 C CA . VAL B 1 104 ? -15.42298 17.05651 2.82170 1.000 25.73802 104 VAL B CA 1
ATOM 1831 C C . VAL B 1 104 ? -15.26982 15.54894 2.90329 1.000 27.90402 104 VAL B C 1
ATOM 1832 O O . VAL B 1 104 ? -14.45295 15.01842 3.68467 1.000 23.63436 104 VAL B O 1
ATOM 1836 N N . ALA B 1 105 ? -16.06480 14.82820 2.09315 1.000 22.79724 105 ALA B N 1
ATOM 1837 C CA . ALA B 1 105 ? -16.04893 13.37430 2.17558 1.000 25.34301 105 ALA B CA 1
ATOM 1838 C C . ALA B 1 105 ? -14.70040 12.82269 1.75457 1.000 24.97409 105 ALA B C 1
ATOM 1839 O O . ALA B 1 105 ? -14.17716 11.91311 2.39319 1.000 27.47491 105 ALA B O 1
ATOM 1841 N N . ALA B 1 106 ? -14.10999 13.37180 0.68963 1.000 25.52772 106 ALA B N 1
ATOM 1842 C CA . ALA B 1 106 ? -12.80575 12.89736 0.24101 1.000 23.26795 106 ALA B CA 1
ATOM 1843 C C . ALA B 1 106 ? -11.72378 13.13446 1.29303 1.000 24.20062 106 ALA B C 1
ATOM 1844 O O . ALA B 1 106 ? -10.89387 12.24374 1.53584 1.000 26.57034 106 ALA B O 1
ATOM 1846 N N . THR B 1 107 ? -11.69633 14.31842 1.93342 1.000 27.76632 107 THR B N 1
ATOM 1847 C CA . THR B 1 107 ? -10.64862 14.53419 2.94754 1.000 28.51238 107 THR B CA 1
ATOM 1848 C C . THR B 1 107 ? -10.79714 13.54839 4.10710 1.000 33.62728 107 THR B C 1
ATOM 1849 O O . THR B 1 107 ? -9.81391 12.92178 4.54828 1.000 29.1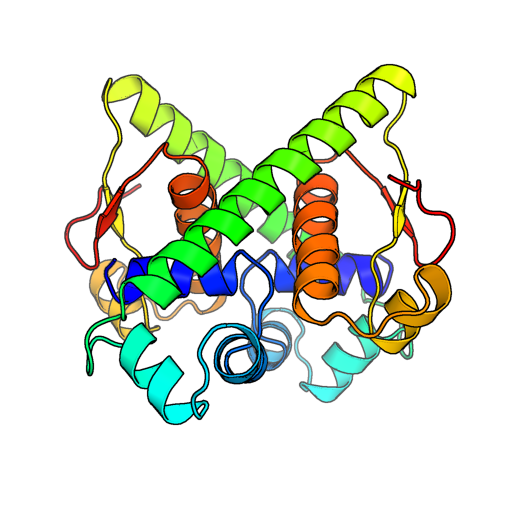2564 107 THR B O 1
ATOM 1853 N N . LEU B 1 108 ? -12.03090 13.38879 4.61044 1.000 28.05771 108 LEU B N 1
ATOM 1854 C CA . LEU B 1 108 ? -12.22580 12.48018 5.73831 1.000 28.95592 108 LEU B CA 1
ATOM 1855 C C . LEU B 1 108 ? -11.92672 11.03723 5.34246 1.000 28.72054 108 LEU B C 1
ATOM 1856 O O . LEU B 1 108 ? -11.37701 10.27763 6.13901 1.000 31.82323 108 LEU B O 1
ATOM 1861 N N . PHE B 1 109 ? -12.28074 10.63012 4.12163 1.000 25.68833 109 PHE B N 1
ATOM 1862 C CA . PHE B 1 109 ? -11.94360 9.27653 3.68766 1.000 27.90594 109 PHE B CA 1
ATOM 1863 C C . PHE B 1 109 ? -10.43551 9.08230 3.63029 1.000 32.41633 109 PHE B C 1
ATOM 1864 O O . PHE B 1 109 ? -9.91208 8.02915 4.02563 1.000 29.79030 109 PHE B O 1
ATOM 1872 N N . ALA B 1 110 ? -9.71418 10.07743 3.11530 1.000 28.44003 110 ALA B N 1
ATOM 1873 C CA . ALA B 1 110 ? -8.26805 9.93307 3.02503 1.000 28.66259 110 ALA B CA 1
ATOM 1874 C C . ALA B 1 110 ? -7.65389 9.78647 4.40740 1.000 37.28351 110 ALA B C 1
ATOM 1875 O O . ALA B 1 110 ? -6.70486 9.01207 4.58646 1.000 37.14659 110 ALA B O 1
ATOM 1877 N N . GLU B 1 111 ? -8.18725 10.50848 5.40237 1.000 34.14699 111 GLU B N 1
ATOM 1878 C CA . GLU B 1 111 ? -7.61840 10.39658 6.74474 1.000 39.27579 111 GLU B CA 1
ATOM 1879 C C . GLU B 1 111 ? -8.07562 9.14853 7.50508 1.000 39.74752 111 GLU B C 1
ATOM 1880 O O . GLU B 1 111 ? -7.61720 8.93044 8.63125 1.000 38.91843 111 GLU B O 1
ATOM 1886 N N . GLY B 1 112 ? -8.92955 8.30734 6.92883 1.000 37.55991 112 GLY B N 1
ATOM 1887 C CA . GLY B 1 112 ? -9.34275 7.08211 7.59560 1.000 38.44312 112 GLY B CA 1
ATOM 1888 C C . GLY B 1 112 ? -10.46182 7.24946 8.60507 1.000 41.25748 112 GLY B C 1
ATOM 1889 O O . GLY B 1 112 ? -10.84703 6.26258 9.25196 1.000 44.65572 112 GLY B O 1
ATOM 1890 N N . ASP B 1 113 ? -11.01824 8.45499 8.73725 1.000 39.24404 113 ASP B N 1
ATOM 1891 C CA . ASP B 1 113 ? -12.02790 8.75351 9.74056 1.000 41.44141 113 ASP B CA 1
ATOM 1892 C C . ASP B 1 113 ? -13.41505 8.27245 9.33071 1.000 41.66991 113 ASP B C 1
ATOM 1893 O O . ASP B 1 113 ? -14.31530 8.22837 10.17826 1.000 40.46369 113 ASP B O 1
ATOM 1898 N N . VAL B 1 114 ? -13.58736 7.86940 8.07363 1.000 35.39140 114 VAL B N 1
ATOM 1899 C CA . VAL B 1 114 ? -14.89230 7.68685 7.45211 1.000 34.28461 114 VAL B CA 1
ATOM 1900 C C . VAL B 1 114 ? -14.77981 6.57928 6.41659 1.000 34.09065 114 VAL B C 1
ATOM 1901 O O . VAL B 1 114 ? -13.71990 6.37206 5.82497 1.000 35.89356 114 VAL B O 1
ATOM 1905 N N . THR B 1 115 ? -15.87049 5.85637 6.18856 1.000 32.63776 115 THR B N 1
ATOM 1906 C CA . THR B 1 115 ? -15.95344 5.05778 4.97592 1.000 33.30483 115 THR B CA 1
ATOM 1907 C C . THR B 1 115 ? -16.89139 5.77337 4.01328 1.000 31.90200 115 THR B C 1
ATOM 1908 O O . THR B 1 115 ? -17.75673 6.54636 4.42902 1.000 33.59881 115 THR B O 1
ATOM 1912 N N . LEU B 1 116 ? -16.72145 5.51089 2.73173 1.000 28.90262 116 LEU B N 1
ATOM 1913 C CA . LEU B 1 116 ? -17.55775 6.12537 1.71816 1.000 28.41107 116 LEU B CA 1
ATOM 1914 C C . LEU B 1 116 ? -18.56185 5.09009 1.23402 1.000 32.34108 116 LEU B C 1
ATOM 1915 O O . LEU B 1 116 ? -18.27450 3.89041 1.20325 1.000 29.69579 116 LEU B O 1
ATOM 1920 N N . VAL B 1 117 ? -19.74985 5.56230 0.86759 1.000 31.30501 117 VAL B N 1
ATOM 1921 C CA . VAL B 1 117 ? -20.76028 4.71993 0.24171 1.000 32.32334 117 VAL B CA 1
ATOM 1922 C C . VAL B 1 117 ? -21.36304 5.54842 -0.88435 1.000 29.42566 117 VAL B C 1
ATOM 1923 O O . VAL B 1 117 ? -21.25056 6.77515 -0.89228 1.000 29.00199 117 VAL B O 1
ATOM 1927 N N . GLU B 1 118 ? -21.99630 4.88854 -1.86310 1.000 29.83570 118 GLU B N 1
ATOM 1928 C CA . GLU B 1 118 ? -22.74092 5.72433 -2.80557 1.000 29.26286 118 GLU B CA 1
ATOM 1929 C C . GLU B 1 118 ? -24.13562 6.06085 -2.29922 1.000 30.86759 118 GLU B C 1
ATOM 1930 O O . GLU B 1 118 ? -24.71336 7.06275 -2.74694 1.000 29.79895 118 GLU B O 1
ATOM 1936 N N . GLN B 1 119 ? -24.68817 5.26218 -1.37880 1.000 29.16972 119 GLN B N 1
ATOM 1937 C CA . GLN B 1 119 ? -26.01859 5.52539 -0.84586 1.000 32.03450 119 GLN B CA 1
ATOM 1938 C C . GLN B 1 119 ? -26.07605 5.08696 0.60755 1.000 32.60326 119 GLN B C 1
ATOM 1939 O O . GLN B 1 119 ? -25.38006 4.15554 1.02264 1.000 34.19994 119 GLN B O 1
ATOM 1945 N N . GLY B 1 120 ? -26.94469 5.73900 1.36264 1.000 31.33575 120 GLY B N 1
ATOM 1946 C CA . GLY B 1 120 ? -27.17981 5.32586 2.72534 1.000 37.98472 120 GLY B CA 1
ATOM 1947 C C . GLY B 1 120 ? -26.28102 5.96170 3.74990 1.000 40.95022 120 GLY B C 1
ATOM 1948 O O . GLY B 1 120 ? -26.33761 5.57117 4.92613 1.000 32.67444 120 GLY B O 1
ATOM 1949 N N . GLY B 1 121 ? -25.46619 6.93916 3.35228 1.000 36.49052 121 GLY B N 1
ATOM 1950 C CA . GLY B 1 121 ? -24.52089 7.52116 4.28057 1.000 34.68123 121 GLY B CA 1
ATOM 1951 C C . GLY B 1 121 ? -25.22115 8.33688 5.35364 1.000 39.05462 121 GLY B C 1
ATOM 1952 O O . GLY B 1 121 ? -26.37331 8.76031 5.21470 1.000 38.50494 121 GLY B O 1
ATOM 1953 N N . LEU B 1 122 ? -24.51252 8.55814 6.45863 1.000 37.19355 122 LEU B N 1
ATOM 1954 C CA . LEU B 1 122 ? -25.08171 9.34050 7.54982 1.000 38.56518 122 LEU B CA 1
ATOM 1955 C C . LEU B 1 122 ? -25.28833 10.78981 7.11580 1.000 41.48283 122 LEU B C 1
ATOM 1956 O O . LEU B 1 122 ? -24.36044 11.44441 6.63213 1.000 39.06545 122 LEU B O 1
ATOM 1961 N N . THR B 1 123 ? -26.50144 11.30245 7.30233 1.000 39.67355 123 THR B N 1
ATOM 1962 C CA . THR B 1 123 ? -26.80114 12.65951 6.86705 1.000 46.10331 123 THR B CA 1
ATOM 1963 C C . THR B 1 123 ? -26.50512 13.66255 7.97595 1.000 41.30550 123 THR B C 1
ATOM 1964 O O . THR B 1 123 ? -26.45887 13.32191 9.16066 1.000 48.67892 123 THR B O 1
ATOM 1968 N N . LEU B 1 124 ? -26.29536 14.91346 7.57829 1.000 46.59257 124 LEU B N 1
ATOM 1969 C CA . LEU B 1 124 ? -25.95587 15.95732 8.55061 1.000 47.80430 124 LEU B CA 1
ATOM 1970 C C . LEU B 1 124 ? -26.92525 17.12706 8.50392 1.000 54.49694 124 LEU B C 1
ATOM 1971 O O . LEU B 1 124 ? -27.41011 17.48893 7.43069 1.000 57.55102 124 LEU B O 1
#

Organism: NCBI:txid264574